Protein AF-0000000084682458 (afdb_homodimer)

Radius of gyration: 30.53 Å; Cα contacts (8 Å, |Δi|>4): 354; chains: 2; bounding box: 44×92×67 Å

Organism: Streptomyces collinus (strain DSM 40733 / Tue 365) (NCBI:txid1214242)

Nearest PDB structures (foldseek):
  6en1-assembly1_A  TM=6.428E-01  e=4.666E-04  Enterococcus faecalis
  6emy-assembly1_B  TM=6.415E-01  e=4.041E-03  Enterococcus faecalis
  3zqm-assembly1_H  TM=2.474E-01  e=5.853E+00  Bacillus phage SF6
  3zqn-assembly1_I  TM=2.444E-01  e=6.225E+00  Bacillus phage SF6
  6en1-assembly1_A  TM=6.429E-01  e=4.886E-04  Enterococcus faecalis

Secondary structure (DSSP, 8-state):
-BTTB--B-PSGGG--------HHHHHHHHHHHHHS--EEEEEEBSSTTSPEEEEEESSB-TTS--BPPHHHHIIIIIHHHHHHTTSSPPPPTTPPPPP-GGGSTHHHHHHHHHHHHHTT--HHHHHHHHT-S-HHHHHHHHGGG----HHHHHHHHHHHHHSS-S-STTTTTS---/-BTTB--B-PSGGG--------HHHHHHHHHHHHHS--EEEEEEBSSTTSPEEEEEESSB-TTS--BPPHHHHIIIIIHHHHHHTTSSPPPPTTPPPPP-GGGSTHHHHHHHHHHHHHTT--HHHHHHHHT-S-HHHHHHHHGGG----HHHHHHHHHHHHHSS---STTTSSS---

Structure (mmCIF, N/CA/C/O backbone):
data_AF-0000000084682458-model_v1
#
loop_
_entity.id
_entity.type
_entity.pdbx_description
1 polymer 'Phage integrase'
#
loop_
_atom_site.group_PDB
_atom_site.id
_atom_site.type_symbol
_atom_site.label_atom_id
_atom_site.label_alt_id
_atom_site.label_comp_id
_atom_site.label_asym_id
_atom_site.label_entity_id
_atom_site.label_seq_id
_atom_site.pdbx_PDB_ins_code
_atom_site.Cartn_x
_atom_site.Cartn_y
_atom_site.Cartn_z
_atom_site.occupancy
_atom_site.B_iso_or_equiv
_atom_site.auth_seq_id
_atom_site.auth_comp_id
_atom_site.auth_asym_id
_atom_site.auth_atom_id
_atom_site.pdbx_PDB_model_num
ATOM 1 N N . MET A 1 1 ? 8.32 -21.484 -24.922 1 42.38 1 MET A N 1
ATOM 2 C CA . MET A 1 1 ? 8.164 -22.578 -25.891 1 42.38 1 MET A CA 1
ATOM 3 C C . MET A 1 1 ? 8.383 -22.078 -27.312 1 42.38 1 MET A C 1
ATOM 5 O O . MET A 1 1 ? 7.773 -21.078 -27.719 1 42.38 1 MET A O 1
ATOM 9 N N . THR A 1 2 ? 9.539 -22.25 -27.828 1 51.75 2 THR A N 1
ATOM 10 C CA . THR A 1 2 ? 9.68 -21.828 -29.219 1 51.75 2 THR A CA 1
ATOM 11 C C . THR A 1 2 ? 9.07 -22.859 -30.156 1 51.75 2 THR A C 1
ATOM 13 O O . THR A 1 2 ? 8.844 -24 -29.766 1 51.75 2 THR A O 1
ATOM 16 N N . ARG A 1 3 ? 8.711 -22.391 -31.266 1 50.78 3 ARG A N 1
ATOM 17 C CA . ARG A 1 3 ? 8.242 -23.234 -32.344 1 50.78 3 ARG A CA 1
ATOM 18 C C . ARG A 1 3 ? 9.055 -24.531 -32.438 1 50.78 3 ARG A C 1
ATOM 20 O O . ARG A 1 3 ? 8.516 -25.578 -32.781 1 50.78 3 ARG A O 1
ATOM 27 N N . ASP A 1 4 ? 10.25 -24.469 -32.156 1 56.31 4 ASP A N 1
ATOM 28 C CA . ASP A 1 4 ? 11.18 -25.531 -32.531 1 56.31 4 ASP A CA 1
ATOM 29 C C . ASP A 1 4 ? 11.594 -26.359 -31.328 1 56.31 4 ASP A C 1
ATOM 31 O O . ASP A 1 4 ? 12.375 -27.312 -31.469 1 56.31 4 ASP A O 1
ATOM 35 N N . GLY A 1 5 ? 11.008 -26.234 -30.016 1 74.81 5 GLY A N 1
ATOM 36 C CA . GLY A 1 5 ? 11.328 -27.109 -28.906 1 74.81 5 GLY A CA 1
ATOM 37 C C . GLY A 1 5 ? 11.297 -26.422 -27.562 1 74.81 5 GLY A C 1
ATOM 38 O O . GLY A 1 5 ? 11.094 -25.203 -27.484 1 74.81 5 GLY A O 1
ATOM 39 N N . LEU A 1 6 ? 11.336 -27.234 -26.531 1 85.75 6 LEU A N 1
ATOM 40 C CA . LEU A 1 6 ? 11.344 -26.75 -25.156 1 85.75 6 LEU A CA 1
ATOM 41 C C . LEU A 1 6 ? 12.719 -26.219 -24.781 1 85.75 6 LEU A C 1
ATOM 43 O O . LEU A 1 6 ? 13.742 -26.797 -25.156 1 85.75 6 LEU A O 1
ATOM 47 N N . VAL A 1 7 ? 12.812 -25.047 -24.188 1 89.81 7 VAL A N 1
ATOM 48 C CA . VAL A 1 7 ? 14.055 -24.469 -23.688 1 89.81 7 VAL A CA 1
ATOM 49 C C . VAL A 1 7 ? 13.852 -24.016 -22.234 1 89.81 7 VAL A C 1
ATOM 51 O O . VAL A 1 7 ? 12.727 -23.766 -21.797 1 89.81 7 VAL A O 1
ATOM 54 N N . PHE A 1 8 ? 14.938 -24.016 -21.484 1 91.06 8 PHE A N 1
ATOM 55 C CA . PHE A 1 8 ? 14.906 -23.312 -20.219 1 91.06 8 PHE A CA 1
ATOM 56 C C . PHE A 1 8 ? 15.125 -21.812 -20.406 1 91.06 8 PHE A C 1
ATOM 58 O O . PHE A 1 8 ? 15.938 -21.406 -21.234 1 91.06 8 PHE A O 1
ATOM 65 N N . ALA A 1 9 ? 14.328 -21.078 -19.75 1 89.75 9 ALA A N 1
ATOM 66 C CA . ALA A 1 9 ? 14.5 -19.625 -19.797 1 89.75 9 ALA A CA 1
ATOM 67 C C . ALA A 1 9 ? 14.117 -19 -18.469 1 89.75 9 ALA A C 1
ATOM 69 O O . ALA A 1 9 ? 13.32 -19.547 -17.719 1 89.75 9 ALA A O 1
ATOM 70 N N . PRO A 1 10 ? 14.727 -17.844 -18.156 1 85.44 10 PRO A N 1
ATOM 71 C CA . PRO A 1 10 ? 14.25 -17.125 -16.969 1 85.44 10 PRO A CA 1
ATOM 72 C C . PRO A 1 10 ? 12.836 -16.562 -17.141 1 85.44 10 PRO A C 1
ATOM 74 O O . PRO A 1 10 ? 12.312 -16.547 -18.25 1 85.44 10 PRO A O 1
ATOM 77 N N . PRO A 1 11 ? 12.25 -16.172 -15.883 1 80.44 11 PRO A N 1
ATOM 78 C CA . PRO A 1 11 ? 10.953 -15.5 -16 1 80.44 11 PRO A CA 1
ATOM 79 C C . PRO A 1 11 ? 11.016 -14.25 -16.875 1 80.44 11 PRO A C 1
ATOM 81 O O . PRO A 1 11 ? 12.109 -13.773 -17.203 1 80.44 11 PRO A O 1
ATOM 84 N N . LYS A 1 12 ? 9.805 -13.898 -17.156 1 75.06 12 LYS A N 1
ATOM 85 C CA . LYS A 1 12 ? 9.688 -12.703 -18 1 75.06 12 LYS A CA 1
ATOM 86 C C . LYS A 1 12 ? 10.516 -11.555 -17.438 1 75.06 12 LYS A C 1
ATOM 88 O O . LYS A 1 12 ? 10.508 -11.312 -16.234 1 75.06 12 LYS A O 1
ATOM 93 N N . ARG A 1 13 ? 11.336 -10.977 -18.281 1 78.44 13 ARG A N 1
ATOM 94 C CA . ARG A 1 13 ? 12.195 -9.836 -17.984 1 78.44 13 ARG A CA 1
ATOM 95 C C . ARG A 1 13 ? 13.461 -10.266 -17.25 1 78.44 13 ARG A C 1
ATOM 97 O O . ARG A 1 13 ? 14.219 -9.43 -16.766 1 78.44 13 ARG A O 1
ATOM 104 N N . GLY A 1 14 ? 13.516 -11.531 -17 1 79.31 14 GLY A N 1
ATOM 105 C CA . GLY A 1 14 ? 14.758 -12.086 -16.484 1 79.31 14 GLY A CA 1
ATOM 106 C C . GLY A 1 14 ? 14.914 -11.922 -14.984 1 79.31 14 GLY A C 1
ATOM 107 O O . GLY A 1 14 ? 16 -12.094 -14.445 1 79.31 14 GLY A O 1
ATOM 108 N N . LYS A 1 15 ? 13.891 -11.516 -14.336 1 82.69 15 LYS A N 1
ATOM 109 C CA . LYS A 1 15 ? 14.016 -11.258 -12.906 1 82.69 15 LYS A CA 1
ATOM 110 C C . LYS A 1 15 ? 13.5 -12.43 -12.086 1 82.69 15 LYS A C 1
ATOM 112 O O . LYS A 1 15 ? 12.391 -12.922 -12.32 1 82.69 15 LYS A O 1
ATOM 117 N N . VAL A 1 16 ? 14.398 -12.945 -11.242 1 85.94 16 VAL A N 1
ATOM 118 C CA . VAL A 1 16 ? 14.016 -14 -10.305 1 85.94 16 VAL A CA 1
ATOM 119 C C . VAL A 1 16 ? 13.586 -13.367 -8.977 1 85.94 16 VAL A C 1
ATOM 121 O O . VAL A 1 16 ? 13.992 -12.25 -8.648 1 85.94 16 VAL A O 1
ATOM 124 N N . ARG A 1 17 ? 12.641 -14.039 -8.328 1 87.75 17 ARG A N 1
ATOM 125 C CA . ARG A 1 17 ? 12.188 -13.57 -7.023 1 87.75 17 ARG A CA 1
ATOM 126 C C . ARG A 1 17 ? 12.039 -14.727 -6.039 1 87.75 17 ARG A C 1
ATOM 128 O O . ARG A 1 17 ? 11.953 -15.883 -6.449 1 87.75 17 ARG A O 1
ATOM 135 N N . ASP A 1 18 ? 12.125 -14.359 -4.742 1 91.38 18 ASP A N 1
ATOM 136 C CA . ASP A 1 18 ? 11.844 -15.297 -3.66 1 91.38 18 ASP A CA 1
ATOM 137 C C . ASP A 1 18 ? 10.484 -15.016 -3.02 1 91.38 18 ASP A C 1
ATOM 139 O O . ASP A 1 18 ? 10.148 -13.867 -2.756 1 91.38 18 ASP A O 1
ATOM 143 N N . VAL A 1 19 ? 9.711 -16.078 -2.932 1 95.12 19 VAL A N 1
ATOM 144 C CA . VAL A 1 19 ? 8.414 -15.977 -2.268 1 95.12 19 VAL A CA 1
ATOM 145 C C . VAL A 1 19 ? 8.414 -16.844 -1.008 1 95.12 19 VAL A C 1
ATOM 147 O O . VAL A 1 19 ? 8.93 -17.969 -1.013 1 95.12 19 VAL A O 1
ATOM 150 N N . PRO A 1 20 ? 7.887 -16.219 0.102 1 95.94 20 PRO A N 1
ATOM 151 C CA . PRO A 1 20 ? 7.816 -17.062 1.305 1 95.94 20 PRO A CA 1
ATOM 152 C C . PRO A 1 20 ? 7.043 -18.359 1.08 1 95.94 20 PRO A C 1
ATOM 154 O O . PRO A 1 20 ? 5.965 -18.344 0.482 1 95.94 20 PRO A O 1
ATOM 157 N N . LEU A 1 21 ? 7.582 -19.453 1.587 1 96.75 21 LEU A N 1
ATOM 158 C CA . LEU A 1 21 ? 6.969 -20.766 1.441 1 96.75 21 LEU A CA 1
ATOM 159 C C . LEU A 1 21 ? 6.164 -21.125 2.684 1 96.75 21 LEU A C 1
ATOM 161 O O . LEU A 1 21 ? 6.734 -21.391 3.746 1 96.75 21 LEU A O 1
ATOM 165 N N . PRO A 1 22 ? 4.879 -21.141 2.463 1 96 22 PRO A N 1
ATOM 166 C CA . PRO A 1 22 ? 4.059 -21.531 3.607 1 96 22 PRO A CA 1
ATOM 167 C C . PRO A 1 22 ? 4.34 -22.969 4.059 1 96 22 PRO A C 1
ATOM 169 O O . PRO A 1 22 ? 4.656 -23.828 3.23 1 96 22 PRO A O 1
ATOM 172 N N . ASP A 1 23 ? 4.129 -23.219 5.289 1 95.06 23 ASP A N 1
ATOM 173 C CA . ASP A 1 23 ? 4.438 -24.516 5.863 1 95.06 23 ASP A CA 1
ATOM 174 C C . ASP A 1 23 ? 3.592 -25.609 5.215 1 95.06 23 ASP A C 1
ATOM 176 O O . ASP A 1 23 ? 4.094 -26.703 4.918 1 95.06 23 ASP A O 1
ATOM 180 N N . ARG A 1 24 ? 2.404 -25.344 5.027 1 93.69 24 ARG A N 1
ATOM 181 C CA . ARG A 1 24 ? 1.513 -26.344 4.449 1 93.69 24 ARG A CA 1
ATOM 182 C C . ARG A 1 24 ? 1.932 -26.688 3.025 1 93.69 24 ARG A C 1
ATOM 184 O O . ARG A 1 24 ? 1.869 -27.859 2.625 1 93.69 24 ARG A O 1
ATOM 191 N N . VAL A 1 25 ? 2.279 -25.734 2.32 1 94.62 25 VAL A N 1
ATOM 192 C CA . VAL A 1 25 ? 2.729 -25.969 0.951 1 94.62 25 VAL A CA 1
ATOM 193 C C . VAL A 1 25 ? 4.023 -26.766 0.961 1 94.62 25 VAL A C 1
ATOM 195 O O . VAL A 1 25 ? 4.188 -27.703 0.169 1 94.62 25 VAL A O 1
ATOM 198 N N . ALA A 1 26 ? 4.906 -26.422 1.804 1 96.19 26 ALA A N 1
ATOM 199 C CA . ALA A 1 26 ? 6.168 -27.156 1.938 1 96.19 26 ALA A CA 1
ATOM 200 C C . ALA A 1 26 ? 5.918 -28.625 2.221 1 96.19 26 ALA A C 1
ATOM 202 O O . ALA A 1 26 ? 6.582 -29.5 1.648 1 96.19 26 ALA A O 1
ATOM 203 N N . ARG A 1 27 ? 5.012 -28.875 3.033 1 94.94 27 ARG A N 1
ATOM 204 C CA . ARG A 1 27 ? 4.695 -30.25 3.396 1 94.94 27 ARG A CA 1
ATOM 205 C C . ARG A 1 27 ? 4.137 -31.016 2.201 1 94.94 27 ARG A C 1
ATOM 207 O O . ARG A 1 27 ? 4.512 -32.156 1.967 1 94.94 27 ARG A O 1
ATOM 214 N N . VAL A 1 28 ? 3.271 -30.375 1.498 1 93.88 28 VAL A N 1
ATOM 215 C CA . VAL A 1 28 ? 2.674 -31 0.327 1 93.88 28 VAL A CA 1
ATOM 216 C C . VAL A 1 28 ? 3.75 -31.266 -0.722 1 93.88 28 VAL A C 1
ATOM 218 O O . VAL A 1 28 ? 3.75 -32.312 -1.367 1 93.88 28 VAL A O 1
ATOM 221 N N . LEU A 1 29 ? 4.668 -30.344 -0.854 1 95.12 29 LEU A N 1
ATOM 222 C CA . LEU A 1 29 ? 5.746 -30.5 -1.82 1 95.12 29 LEU A CA 1
ATOM 223 C C . LEU A 1 29 ? 6.688 -31.625 -1.407 1 95.12 29 LEU A C 1
ATOM 225 O O . LEU A 1 29 ? 7.148 -32.406 -2.252 1 95.12 29 LEU A O 1
ATOM 229 N N . LYS A 1 30 ? 6.953 -31.688 -0.183 1 96.38 30 LYS A N 1
ATOM 230 C CA . LYS A 1 30 ? 7.812 -32.75 0.321 1 96.38 30 LYS A CA 1
ATOM 231 C C . LYS A 1 30 ? 7.199 -34.125 0.049 1 96.38 30 LYS A C 1
ATOM 233 O O . LYS A 1 30 ? 7.883 -35.031 -0.425 1 96.38 30 LYS A O 1
ATOM 238 N N . ARG A 1 31 ? 5.934 -34.25 0.339 1 95.94 31 ARG A N 1
ATOM 239 C CA . ARG A 1 31 ? 5.227 -35.5 0.074 1 95.94 31 ARG A CA 1
ATOM 240 C C . ARG A 1 31 ? 5.242 -35.844 -1.414 1 95.94 31 ARG A C 1
ATOM 242 O O . ARG A 1 31 ? 5.426 -37 -1.794 1 95.94 31 ARG A O 1
ATOM 249 N N . HIS A 1 32 ? 5.008 -34.844 -2.178 1 94.12 32 HIS A N 1
ATOM 250 C CA . HIS A 1 32 ? 5.035 -35.031 -3.623 1 94.12 32 HIS A CA 1
ATOM 251 C C . HIS A 1 32 ? 6.395 -35.562 -4.082 1 94.12 32 HIS A C 1
ATOM 253 O O . HIS A 1 32 ? 6.469 -36.5 -4.883 1 94.12 32 HIS A O 1
ATOM 259 N N . MET A 1 33 ? 7.426 -34.969 -3.57 1 94.88 33 MET A N 1
ATOM 260 C CA . MET A 1 33 ? 8.781 -35.312 -3.973 1 94.88 33 MET A CA 1
ATOM 261 C C . MET A 1 33 ? 9.109 -36.75 -3.553 1 94.88 33 MET A C 1
ATOM 263 O O . MET A 1 33 ? 9.891 -37.438 -4.219 1 94.88 33 MET A O 1
ATOM 267 N N . GLU A 1 34 ? 8.531 -37.219 -2.479 1 95.44 34 GLU A N 1
ATOM 268 C CA . GLU A 1 34 ? 8.703 -38.594 -2.033 1 95.44 34 GLU A CA 1
ATOM 269 C C . GLU A 1 34 ? 8 -39.562 -2.975 1 95.44 34 GLU A C 1
ATOM 271 O O . GLU A 1 34 ? 8.555 -40.625 -3.316 1 95.44 34 GLU A O 1
ATOM 276 N N . ALA A 1 35 ? 6.836 -39.219 -3.365 1 93 35 ALA A N 1
ATOM 277 C CA . ALA A 1 35 ? 6.047 -40.062 -4.254 1 93 35 ALA A CA 1
ATOM 278 C C . ALA A 1 35 ? 6.559 -39.969 -5.691 1 93 35 ALA A C 1
ATOM 280 O O . ALA A 1 35 ? 6.523 -40.969 -6.43 1 93 35 ALA A O 1
ATOM 281 N N . PHE A 1 36 ? 6.934 -38.781 -6.027 1 91 36 PHE A N 1
ATOM 282 C CA . PHE A 1 36 ? 7.438 -38.5 -7.363 1 91 36 PHE A CA 1
ATOM 283 C C . PHE A 1 36 ? 8.766 -37.75 -7.297 1 91 36 PHE A C 1
ATOM 285 O O . PHE A 1 36 ? 8.805 -36.531 -7.426 1 91 36 PHE A O 1
ATOM 292 N N . PRO A 1 37 ? 9.867 -38.5 -7.203 1 92.69 37 PRO A N 1
ATOM 293 C CA . PRO A 1 37 ? 11.164 -37.844 -7.074 1 92.69 37 PRO A CA 1
ATOM 294 C C . PRO A 1 37 ? 11.477 -36.906 -8.25 1 92.69 37 PRO A C 1
ATOM 296 O O . PRO A 1 37 ? 11.148 -37.219 -9.391 1 92.69 37 PRO A O 1
ATOM 299 N N . PRO A 1 38 ? 12.055 -35.75 -7.918 1 92.75 38 PRO A N 1
ATOM 300 C CA . PRO A 1 38 ? 12.43 -34.812 -8.992 1 92.75 38 PRO A CA 1
ATOM 301 C C . PRO A 1 38 ? 13.281 -35.5 -10.07 1 92.75 38 PRO A C 1
ATOM 303 O O . PRO A 1 38 ? 14.07 -36.406 -9.766 1 92.75 38 PRO A O 1
ATOM 306 N N . VAL A 1 39 ? 13.172 -35.031 -11.312 1 91.38 39 VAL A N 1
ATOM 307 C CA . VAL A 1 39 ? 13.836 -35.656 -12.453 1 91.38 39 VAL A CA 1
ATOM 308 C C . VAL A 1 39 ? 14.789 -34.656 -13.109 1 91.38 39 VAL A C 1
ATOM 310 O O . VAL A 1 39 ? 14.445 -33.469 -13.266 1 91.38 39 VAL A O 1
ATOM 313 N N . GLU A 1 40 ? 15.961 -35.094 -13.461 1 92.06 40 GLU A N 1
ATOM 314 C CA . GLU A 1 40 ? 16.906 -34.281 -14.195 1 92.06 40 GLU A CA 1
ATOM 315 C C . GLU A 1 40 ? 16.5 -34.156 -15.656 1 92.06 40 GLU A C 1
ATOM 317 O O . GLU A 1 40 ? 16.297 -35.156 -16.344 1 92.06 40 GLU A O 1
ATOM 322 N N . ILE A 1 41 ? 16.328 -32.969 -16.062 1 90.81 41 ILE A N 1
ATOM 323 C CA . ILE A 1 41 ? 15.984 -32.719 -17.453 1 90.81 41 ILE A CA 1
ATOM 324 C C . ILE A 1 41 ? 17.031 -31.781 -18.078 1 90.81 41 ILE A C 1
ATOM 326 O O . ILE A 1 41 ? 17.438 -30.797 -17.453 1 90.81 41 ILE A O 1
ATOM 330 N N . THR A 1 42 ? 17.469 -32.125 -19.25 1 92.81 42 THR A N 1
ATOM 331 C CA . THR A 1 42 ? 18.438 -31.312 -19.969 1 92.81 42 THR A CA 1
ATOM 332 C C . THR A 1 42 ? 17.797 -30.656 -21.188 1 92.81 42 THR A C 1
ATOM 334 O O . THR A 1 42 ? 17.203 -31.328 -22.031 1 92.81 42 THR A O 1
ATOM 337 N N . LEU A 1 43 ? 17.844 -29.359 -21.219 1 91.5 43 LEU A N 1
ATOM 338 C CA . LEU A 1 43 ? 17.297 -28.562 -22.312 1 91.5 43 LEU A CA 1
ATOM 339 C C . LEU A 1 43 ? 18.25 -27.422 -22.672 1 91.5 43 LEU A C 1
ATOM 341 O O . LEU A 1 43 ? 19.062 -27 -21.859 1 91.5 43 LEU A O 1
ATOM 345 N N . PRO A 1 44 ? 18.109 -26.984 -23.953 1 94.06 44 PRO A N 1
ATOM 346 C CA . PRO A 1 44 ? 18.906 -25.797 -24.281 1 94.06 44 PRO A CA 1
ATOM 347 C C . PRO A 1 44 ? 18.484 -24.562 -23.484 1 94.06 44 PRO A C 1
ATOM 349 O O . PRO A 1 44 ? 17.312 -24.438 -23.109 1 94.06 44 PRO A O 1
ATOM 352 N N . TRP A 1 45 ? 19.438 -23.703 -23.359 1 93.5 45 TRP A N 1
ATOM 353 C CA . TRP A 1 45 ? 19.188 -22.453 -22.641 1 93.5 45 TRP A CA 1
ATOM 354 C C . TRP A 1 45 ? 18.734 -21.359 -23.609 1 93.5 45 TRP A C 1
ATOM 356 O O . TRP A 1 45 ? 19.422 -21.062 -24.594 1 93.5 45 TRP A O 1
ATOM 366 N N . LEU A 1 46 ? 17.609 -20.703 -23.297 1 90.94 46 LEU A N 1
ATOM 367 C CA . LEU A 1 46 ? 17.078 -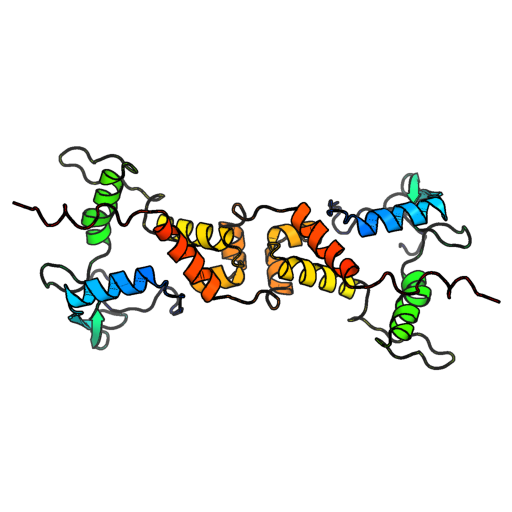19.5 -23.922 1 90.94 46 LEU A CA 1
ATOM 368 C C . LEU A 1 46 ? 16.625 -19.781 -25.359 1 90.94 46 LEU A C 1
ATOM 370 O O . LEU A 1 46 ? 15.523 -19.391 -25.75 1 90.94 46 LEU A O 1
ATOM 374 N N . ARG A 1 47 ? 17.531 -20.406 -26.109 1 91.69 47 ARG A N 1
ATOM 375 C CA . ARG A 1 47 ? 17.234 -20.719 -27.5 1 91.69 47 ARG A CA 1
ATOM 376 C C . ARG A 1 47 ? 17.516 -22.188 -27.797 1 91.69 47 ARG A C 1
ATOM 378 O O . ARG A 1 47 ? 18.312 -22.828 -27.109 1 91.69 47 ARG A O 1
ATOM 385 N N . PRO A 1 48 ? 16.766 -22.688 -28.797 1 91.31 48 PRO A N 1
ATOM 386 C CA . PRO A 1 48 ? 16.938 -24.109 -29.141 1 91.31 48 PRO A CA 1
ATOM 387 C C . PRO A 1 48 ? 18.391 -24.469 -29.438 1 91.31 48 PRO A C 1
ATOM 389 O O . PRO A 1 48 ? 18.797 -25.625 -29.234 1 91.31 48 PRO A O 1
ATOM 392 N N . ASP A 1 49 ? 19.141 -23.547 -29.875 1 91.81 49 ASP A N 1
ATOM 393 C CA . ASP A 1 49 ? 20.531 -23.828 -30.203 1 91.81 49 ASP A CA 1
ATOM 394 C C . ASP A 1 49 ? 21.469 -23.328 -29.109 1 91.81 49 ASP A C 1
ATOM 396 O O . ASP A 1 49 ? 22.672 -23.172 -29.328 1 91.81 49 ASP A O 1
ATOM 400 N N . GLY A 1 50 ? 20.953 -23.031 -28.016 1 93.56 50 GLY A N 1
ATOM 401 C CA . GLY A 1 50 ? 21.75 -22.562 -26.891 1 93.56 50 GLY A CA 1
ATOM 402 C C . GLY A 1 50 ? 22.453 -23.688 -26.156 1 93.56 50 GLY A C 1
ATOM 403 O O . GLY A 1 50 ? 22.281 -24.859 -26.484 1 93.56 50 GLY A O 1
ATOM 404 N N . PRO A 1 51 ? 23.3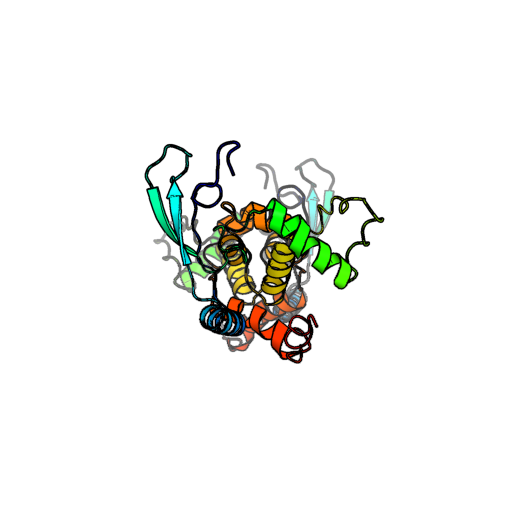59 -23.359 -25.266 1 95.81 51 PRO A N 1
ATOM 405 C CA . PRO A 1 51 ? 24.031 -24.375 -24.469 1 95.81 51 PRO A CA 1
ATOM 406 C C . PRO A 1 51 ? 23.062 -25.219 -23.656 1 95.81 51 PRO A C 1
ATOM 408 O O . PRO A 1 51 ? 22.062 -24.703 -23.156 1 95.81 51 PRO A O 1
ATOM 411 N N . LEU A 1 52 ? 23.391 -26.516 -23.484 1 95.31 52 LEU A N 1
ATOM 412 C CA . LEU A 1 52 ? 22.547 -27.422 -22.719 1 95.31 52 LEU A CA 1
ATOM 413 C C . LEU A 1 52 ? 22.734 -27.203 -21.219 1 95.31 52 LEU A C 1
ATOM 415 O O . LEU A 1 52 ? 23.859 -27.031 -20.75 1 95.31 52 LEU A O 1
ATOM 419 N N . ILE A 1 53 ? 21.672 -27.109 -20.578 1 95.5 53 ILE A N 1
ATOM 420 C CA . ILE A 1 53 ? 21.703 -27.016 -19.125 1 95.5 53 ILE A CA 1
ATOM 421 C C . ILE A 1 53 ? 20.797 -28.094 -18.516 1 95.5 53 ILE A C 1
ATOM 423 O O . ILE A 1 53 ? 19.766 -28.453 -19.094 1 95.5 53 ILE A O 1
ATOM 427 N N . THR A 1 54 ? 21.203 -28.609 -17.328 1 95.06 54 THR A N 1
ATOM 428 C CA . THR A 1 54 ? 20.438 -29.641 -16.641 1 95.06 54 THR A CA 1
ATOM 429 C C . THR A 1 54 ? 19.844 -29.094 -15.344 1 95.06 54 THR A C 1
ATOM 431 O O . THR A 1 54 ? 20.531 -28.438 -14.57 1 95.06 54 THR A O 1
ATOM 434 N N . LYS A 1 55 ? 18.578 -29.297 -15.219 1 93.81 55 LYS A N 1
ATOM 435 C CA . LYS A 1 55 ? 17.875 -28.922 -13.992 1 93.81 55 LYS A CA 1
ATOM 436 C C . LYS A 1 55 ? 17.078 -30.109 -13.445 1 93.81 55 LYS A C 1
ATOM 438 O O . LYS A 1 55 ? 16.672 -30.984 -14.195 1 93.81 55 LYS A O 1
ATOM 443 N N . ARG A 1 56 ? 16.891 -30.094 -12.141 1 93.06 56 ARG A N 1
ATOM 444 C CA . ARG A 1 56 ? 16 -31.047 -11.5 1 93.06 56 ARG A CA 1
ATOM 445 C C . ARG A 1 56 ? 14.602 -30.469 -11.344 1 93.06 56 ARG A C 1
ATOM 447 O O . ARG A 1 56 ? 14.398 -29.516 -10.594 1 93.06 56 ARG A O 1
ATOM 454 N N . LEU A 1 57 ? 13.688 -31.094 -12.047 1 92.94 57 LEU A N 1
ATOM 455 C CA . LEU A 1 57 ? 12.336 -30.562 -12.062 1 92.94 57 LEU A CA 1
ATOM 456 C C . LEU A 1 57 ? 11.445 -31.312 -11.078 1 92.94 57 LEU A C 1
ATOM 458 O O . LEU A 1 57 ? 11.539 -32.531 -10.961 1 92.94 57 LEU A O 1
ATOM 462 N N . LEU A 1 58 ? 10.586 -30.516 -10.383 1 91.5 58 LEU A N 1
ATOM 463 C CA . LEU A 1 58 ? 9.641 -31.078 -9.422 1 91.5 58 LEU A CA 1
ATOM 464 C C . LEU A 1 58 ? 8.414 -31.641 -10.141 1 91.5 58 LEU A C 1
ATOM 466 O O . LEU A 1 58 ? 7.828 -32.625 -9.688 1 91.5 58 LEU A O 1
ATOM 470 N N . PHE A 1 59 ? 7.996 -30.969 -11.25 1 90 59 PHE A N 1
ATOM 471 C CA . PHE A 1 59 ? 6.809 -31.359 -12 1 90 59 PHE A CA 1
ATOM 472 C C . PHE A 1 59 ? 7.176 -31.797 -13.414 1 90 59 PHE A C 1
ATOM 474 O O . PHE A 1 59 ? 7.684 -31 -14.203 1 90 59 PHE A O 1
ATOM 481 N N . THR A 1 60 ? 6.965 -33 -13.719 1 88.12 60 THR A N 1
ATOM 482 C CA . THR A 1 60 ? 7.27 -33.531 -15.039 1 88.12 60 THR A CA 1
ATOM 483 C C . THR A 1 60 ? 6.074 -34.312 -15.586 1 88.12 60 THR A C 1
ATOM 485 O O . THR A 1 60 ? 5.129 -34.625 -14.852 1 88.12 60 THR A O 1
ATOM 488 N N . ARG A 1 61 ? 6.156 -34.5 -16.844 1 84.5 61 ARG A N 1
ATOM 489 C CA . ARG A 1 61 ? 5.113 -35.312 -17.453 1 84.5 61 ARG A CA 1
ATOM 490 C C . ARG A 1 61 ? 5.137 -36.75 -16.891 1 84.5 61 ARG A C 1
ATOM 492 O O . ARG A 1 61 ? 6.203 -37.281 -16.578 1 84.5 61 ARG A O 1
ATOM 499 N N . LEU A 1 62 ? 3.916 -37.281 -16.781 1 74.12 62 LEU A N 1
ATOM 500 C CA . LEU A 1 62 ? 3.797 -38.625 -16.203 1 74.12 62 LEU A CA 1
ATOM 501 C C . LEU A 1 62 ? 4.344 -39.656 -17.156 1 74.12 62 LEU A C 1
ATOM 503 O O . LEU A 1 62 ? 4.734 -40.75 -16.734 1 74.12 62 LEU A O 1
ATOM 507 N N . ASP A 1 63 ? 4.336 -39.312 -18.406 1 71.69 63 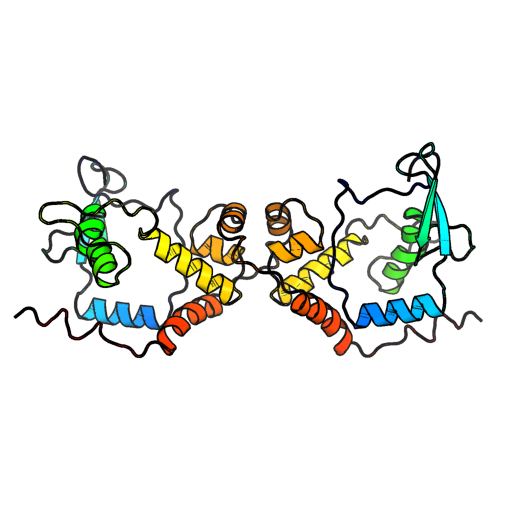ASP A N 1
ATOM 508 C CA . ASP A 1 63 ? 4.766 -40.312 -19.391 1 71.69 63 ASP A CA 1
ATOM 509 C C . ASP A 1 63 ? 6.289 -40.344 -19.516 1 71.69 63 ASP A C 1
ATOM 511 O O . ASP A 1 63 ? 6.836 -41.031 -20.359 1 71.69 63 ASP A O 1
ATOM 515 N N . GLY A 1 64 ? 7 -39.562 -18.688 1 67.56 64 GLY A N 1
ATOM 516 C CA . GLY A 1 64 ? 8.453 -39.562 -18.719 1 67.56 64 GLY A CA 1
ATOM 517 C C . GLY A 1 64 ? 9.031 -38.656 -19.781 1 67.56 64 GLY A C 1
ATOM 518 O O . GLY A 1 64 ? 10.25 -38.562 -19.938 1 67.56 64 GLY A O 1
ATOM 519 N N . ALA A 1 65 ? 8.117 -38.062 -20.484 1 65.69 65 ALA A N 1
ATOM 520 C CA . ALA A 1 65 ? 8.555 -37.344 -21.672 1 65.69 65 ALA A CA 1
ATOM 521 C C . ALA A 1 65 ? 9.148 -35.969 -21.297 1 65.69 65 ALA A C 1
ATOM 523 O O . ALA A 1 65 ? 9.453 -35.156 -22.172 1 65.69 65 ALA A O 1
ATOM 524 N N . GLY A 1 66 ? 9.273 -35.844 -20.016 1 78.56 66 GLY A N 1
ATOM 525 C CA . GLY A 1 66 ? 10.023 -34.625 -19.734 1 78.56 66 GLY A CA 1
ATOM 526 C C . GLY A 1 66 ? 9.188 -33.562 -19.078 1 78.56 66 GLY A C 1
ATOM 527 O O . GLY A 1 66 ? 8.352 -33.844 -18.219 1 78.56 66 GLY A O 1
ATOM 528 N N . ALA A 1 67 ? 9.43 -32.281 -19.562 1 82.94 67 ALA A N 1
ATOM 529 C CA . ALA A 1 67 ? 8.828 -31.078 -18.969 1 82.94 67 ALA A CA 1
ATOM 530 C C . ALA A 1 67 ? 7.355 -30.953 -19.375 1 82.94 67 ALA A C 1
ATOM 532 O O . ALA A 1 67 ? 6.977 -31.312 -20.484 1 82.94 67 ALA A O 1
ATOM 533 N N . VAL A 1 68 ? 6.547 -30.516 -18.391 1 85.31 68 VAL A N 1
ATOM 534 C CA . VAL A 1 68 ? 5.129 -30.281 -18.641 1 85.31 68 VAL A CA 1
ATOM 535 C C . VAL A 1 68 ? 4.957 -29.109 -19.594 1 85.31 68 VAL A C 1
ATOM 537 O O . VAL A 1 68 ? 5.52 -28.031 -19.359 1 85.31 68 VAL A O 1
ATOM 540 N N . ARG A 1 69 ? 4.219 -29.312 -20.641 1 84.44 69 ARG A N 1
ATOM 541 C CA . ARG A 1 69 ? 3.904 -28.219 -21.547 1 84.44 69 ARG A CA 1
ATOM 542 C C . ARG A 1 69 ? 2.715 -27.406 -21.047 1 84.44 69 ARG A C 1
ATOM 544 O O . ARG A 1 69 ? 1.741 -27.969 -20.547 1 84.44 69 ARG A O 1
ATOM 551 N N . ARG A 1 70 ? 2.766 -26.109 -21.234 1 84.25 70 ARG A N 1
ATOM 552 C CA . ARG A 1 70 ? 1.733 -25.203 -20.734 1 84.25 70 ARG A CA 1
ATOM 553 C C . ARG A 1 70 ? 0.369 -25.547 -21.328 1 84.25 70 ARG A C 1
ATOM 555 O O . ARG A 1 70 ? -0.627 -25.609 -20.594 1 84.25 70 ARG A O 1
ATOM 562 N N . SER A 1 71 ? 0.338 -25.734 -22.641 1 84.5 71 SER A N 1
ATOM 563 C CA . SER A 1 71 ? -0.923 -26 -23.312 1 84.5 71 SER A CA 1
ATOM 564 C C . SER A 1 71 ? -1.526 -27.328 -22.844 1 84.5 71 SER A C 1
ATOM 566 O O . SER A 1 71 ? -2.742 -27.438 -22.672 1 84.5 71 SER A O 1
ATOM 568 N N . ASP A 1 72 ? -0.619 -28.281 -22.625 1 84.06 72 ASP A N 1
ATOM 569 C CA . ASP A 1 72 ? -1.09 -29.578 -22.156 1 84.06 72 ASP A CA 1
ATOM 570 C C . ASP A 1 72 ? -1.661 -29.453 -20.734 1 84.06 72 ASP A C 1
ATOM 572 O O . ASP A 1 72 ? -2.725 -30.016 -20.453 1 84.06 72 ASP A O 1
ATOM 576 N N . PHE A 1 73 ? -0.971 -28.75 -19.922 1 88.69 73 PHE A N 1
ATOM 577 C CA . PHE A 1 73 ? -1.445 -28.562 -18.562 1 88.69 73 PHE A CA 1
ATOM 578 C C . PHE A 1 73 ? -2.797 -27.859 -18.562 1 88.69 73 PHE A C 1
ATOM 580 O O . PHE A 1 73 ? -3.707 -28.25 -17.828 1 88.69 73 PHE A O 1
ATOM 587 N N . ASN A 1 74 ? -2.895 -26.766 -19.312 1 89.81 74 ASN A N 1
ATOM 588 C CA . ASN A 1 74 ? -4.133 -25.984 -19.359 1 89.81 74 ASN A CA 1
ATOM 589 C C . ASN A 1 74 ? -5.312 -26.859 -19.812 1 89.81 74 ASN A C 1
ATOM 591 O O . ASN A 1 74 ? -6.348 -26.891 -19.141 1 89.81 74 ASN A O 1
ATOM 595 N N . ASP A 1 75 ? -5.082 -27.594 -20.812 1 87.5 75 ASP A N 1
ATOM 596 C CA . ASP A 1 75 ? -6.176 -28.312 -21.469 1 87.5 75 ASP A CA 1
ATOM 597 C C . ASP A 1 75 ? -6.5 -29.609 -20.719 1 87.5 75 ASP A C 1
ATOM 599 O O . ASP A 1 75 ? -7.656 -30.031 -20.672 1 87.5 75 ASP A O 1
ATOM 603 N N . ARG A 1 76 ? -5.453 -30.234 -20.125 1 87.88 76 ARG A N 1
ATOM 604 C CA . ARG A 1 76 ? -5.664 -31.578 -19.609 1 87.88 76 ARG A CA 1
ATOM 605 C C . ARG A 1 76 ? -5.77 -31.594 -18.094 1 87.88 76 ARG A C 1
ATOM 607 O O . ARG A 1 76 ? -6.215 -32.594 -17.5 1 87.88 76 ARG A O 1
ATOM 614 N N . THR A 1 77 ? -5.332 -30.531 -17.516 1 89.81 77 THR A N 1
ATOM 615 C CA . THR A 1 77 ? -5.34 -30.516 -16.047 1 89.81 77 THR A CA 1
ATOM 616 C C . THR A 1 77 ? -6.164 -29.344 -15.531 1 89.81 77 THR A C 1
ATOM 618 O O . THR A 1 77 ? -7.16 -29.531 -14.828 1 89.81 77 THR A O 1
ATOM 621 N N . TRP A 1 78 ? -5.848 -28.156 -15.977 1 92.5 78 TRP A N 1
ATOM 622 C CA . TRP A 1 78 ? -6.426 -26.953 -15.391 1 92.5 78 TRP A CA 1
ATOM 623 C C . TRP A 1 78 ? -7.906 -26.828 -15.734 1 92.5 78 TRP A C 1
ATOM 625 O O . TRP A 1 78 ? -8.75 -26.75 -14.844 1 92.5 78 TRP A O 1
ATOM 635 N N . LYS A 1 79 ? -8.203 -26.859 -16.953 1 92.31 79 LYS A N 1
ATOM 636 C CA . LYS A 1 79 ? -9.586 -26.656 -17.375 1 92.31 79 LYS A CA 1
ATOM 637 C C . LYS A 1 79 ? -10.492 -27.766 -16.859 1 92.31 79 LYS A C 1
ATOM 639 O O . LYS A 1 79 ? -11.578 -27.5 -16.344 1 92.31 79 LYS A O 1
ATOM 644 N N . PRO A 1 80 ? -10.055 -29.016 -16.953 1 91.25 80 PRO A N 1
ATOM 645 C CA . PRO A 1 80 ? -10.875 -30.062 -16.328 1 91.25 80 PRO A CA 1
ATOM 646 C C . PRO A 1 80 ? -11.102 -29.828 -14.836 1 91.25 80 PRO A C 1
ATOM 648 O O . PRO A 1 80 ? -12.188 -30.109 -14.32 1 91.25 80 PRO A O 1
ATOM 651 N N . ALA A 1 81 ? -10.094 -29.375 -14.18 1 91.31 81 ALA A N 1
ATOM 652 C CA . ALA A 1 81 ? -10.234 -29.078 -12.758 1 91.31 81 ALA A CA 1
ATOM 653 C C . ALA A 1 81 ? -11.266 -27.984 -12.531 1 91.31 81 ALA A C 1
ATOM 655 O O . ALA A 1 81 ? -12.055 -28.047 -11.586 1 91.31 81 ALA A O 1
ATOM 656 N N . LEU A 1 82 ? -11.25 -26.938 -13.391 1 92.69 82 LEU A N 1
ATOM 657 C CA . LEU A 1 82 ? -12.211 -25.844 -13.289 1 92.69 82 LEU A CA 1
ATOM 658 C C . LEU A 1 82 ? -13.633 -26.344 -13.516 1 92.69 82 LEU A C 1
ATOM 660 O O . LEU A 1 82 ? -14.562 -25.906 -12.844 1 92.69 82 LEU A O 1
ATOM 664 N N . VAL A 1 83 ? -13.742 -27.25 -14.406 1 92.5 83 VAL A N 1
ATOM 665 C CA . VAL A 1 83 ? -15.047 -27.844 -14.672 1 92.5 83 VAL A CA 1
ATOM 666 C C . VAL A 1 83 ? -15.516 -28.641 -13.453 1 92.5 83 VAL A C 1
ATOM 668 O O . VAL A 1 83 ? -16.656 -28.484 -13 1 92.5 83 VAL A O 1
ATOM 671 N N . ALA A 1 84 ? -14.648 -29.422 -12.922 1 93.19 84 ALA A N 1
ATOM 672 C CA . ALA A 1 84 ? -14.969 -30.25 -11.758 1 93.19 84 ALA A CA 1
ATOM 673 C C . ALA A 1 84 ? -15.383 -29.359 -10.578 1 93.19 84 ALA A C 1
ATOM 675 O O . ALA A 1 84 ? -16.234 -29.75 -9.773 1 93.19 84 ALA A O 1
ATOM 676 N N . ALA A 1 85 ? -14.852 -28.203 -10.516 1 91.81 85 ALA A N 1
ATOM 677 C CA . ALA A 1 85 ? -15.133 -27.281 -9.422 1 91.81 85 ALA A CA 1
ATOM 678 C C . ALA A 1 85 ? -16.375 -26.438 -9.719 1 91.81 85 ALA A C 1
ATOM 680 O O . ALA A 1 85 ? -16.812 -25.656 -8.875 1 91.81 85 ALA A O 1
ATOM 681 N N . GLY A 1 86 ? -16.859 -26.516 -10.898 1 91.94 86 GLY A N 1
ATOM 682 C CA . GLY A 1 86 ? -18.062 -25.797 -11.281 1 91.94 86 GLY A CA 1
ATOM 683 C C . GLY A 1 86 ? -17.781 -24.344 -11.672 1 91.94 86 GLY A C 1
ATOM 684 O O . GLY A 1 86 ? -18.672 -23.5 -11.594 1 91.94 86 GLY A O 1
ATOM 685 N N . VAL A 1 87 ? -16.594 -24.078 -12.086 1 91.25 87 VAL A N 1
ATOM 686 C CA . VAL A 1 87 ? -16.203 -22.703 -12.383 1 91.25 87 VAL A CA 1
ATOM 687 C C . VAL A 1 87 ? -16.484 -22.391 -13.844 1 91.25 87 VAL A C 1
ATOM 689 O O . VAL A 1 87 ? -16.875 -21.266 -14.18 1 91.25 87 VAL A O 1
ATOM 692 N N . ILE A 1 88 ? -16.203 -23.375 -14.703 1 90.81 88 ILE A N 1
ATOM 693 C CA . ILE A 1 88 ? -16.531 -23.219 -16.109 1 90.81 88 ILE A CA 1
ATOM 694 C C . ILE A 1 88 ? -17.359 -24.406 -16.578 1 90.81 88 ILE A C 1
ATOM 696 O O . ILE A 1 88 ? -17.359 -25.469 -15.953 1 90.81 88 ILE A O 1
ATOM 700 N N . PRO A 1 89 ? -18.047 -24.219 -17.578 1 90.81 89 PRO A N 1
ATOM 701 C CA . PRO A 1 89 ? -18.859 -25.328 -18.078 1 90.81 89 PRO A CA 1
ATOM 702 C C . PRO A 1 89 ? -18.016 -26.406 -18.766 1 90.81 89 PRO A C 1
ATOM 704 O O . PRO A 1 89 ? -16.953 -26.109 -19.328 1 90.81 89 PRO A O 1
ATOM 707 N N . ALA A 1 90 ? -18.484 -27.594 -18.688 1 91.75 90 ALA A N 1
ATOM 708 C CA . ALA A 1 90 ? -17.859 -28.672 -19.438 1 91.75 90 ALA A CA 1
ATOM 709 C C . ALA A 1 90 ? -18 -28.469 -20.938 1 91.75 90 ALA A C 1
ATOM 711 O O . ALA A 1 90 ? -19.047 -28.016 -21.406 1 91.75 90 ALA A O 1
ATOM 712 N N . PRO A 1 91 ? -16.969 -28.797 -21.641 1 90 91 PRO A N 1
ATOM 713 C CA . PRO A 1 91 ? -17.109 -28.688 -23.109 1 90 91 PRO A CA 1
ATOM 714 C C . PRO A 1 91 ? -18.094 -29.719 -23.672 1 90 91 PRO A C 1
ATOM 716 O O . PRO A 1 91 ? -18.297 -30.781 -23.062 1 90 91 PRO A O 1
ATOM 719 N N . LYS A 1 92 ? -18.734 -29.297 -24.75 1 84.06 92 LYS A N 1
ATOM 720 C CA . LYS A 1 92 ? -19.594 -30.25 -25.453 1 84.06 92 LYS A CA 1
ATOM 721 C C . LYS A 1 92 ? -18.766 -31.406 -26.016 1 84.06 92 LYS A C 1
ATOM 723 O O . LYS A 1 92 ? -17.578 -31.25 -26.281 1 84.06 92 LYS A O 1
ATOM 728 N N . PRO A 1 93 ? -19.391 -32.594 -26.141 1 84.56 93 PRO A N 1
ATOM 729 C CA . PRO A 1 93 ? -18.656 -33.75 -26.688 1 84.56 93 PRO A CA 1
ATOM 730 C C . PRO A 1 93 ? -17.953 -33.406 -28 1 84.56 93 PRO A C 1
ATOM 732 O O . PRO A 1 93 ? -18.562 -32.812 -28.906 1 84.56 93 PRO A O 1
ATOM 735 N N . GLY A 1 94 ? -16.703 -33.656 -28.016 1 84.69 94 GLY A N 1
ATOM 736 C CA . GLY A 1 94 ? -15.938 -33.406 -29.234 1 84.69 94 GLY A CA 1
ATOM 737 C C . GLY A 1 94 ? -15.398 -32 -29.328 1 84.69 94 GLY A C 1
ATOM 738 O O . GLY A 1 94 ? -14.719 -31.641 -30.297 1 84.69 94 GLY A O 1
ATOM 739 N N . GLU A 1 95 ? -15.859 -31.203 -28.453 1 83.5 95 GLU A N 1
ATOM 740 C CA . GLU A 1 95 ? -15.414 -29.812 -28.484 1 83.5 95 GLU A CA 1
ATOM 741 C C . GLU A 1 95 ? -14.312 -29.562 -27.453 1 83.5 95 GLU A C 1
ATOM 743 O O . GLU A 1 95 ? -14.195 -30.312 -26.469 1 83.5 95 GLU A O 1
ATOM 748 N N . ARG A 1 96 ? -13.508 -28.641 -27.781 1 83.06 96 ARG A N 1
ATOM 749 C CA . ARG A 1 96 ? -12.469 -28.219 -26.844 1 83.06 96 ARG A CA 1
ATOM 750 C C . ARG A 1 96 ? -13.023 -27.266 -25.797 1 83.06 96 ARG A C 1
ATOM 752 O O . ARG A 1 96 ? -14.125 -26.719 -25.953 1 83.06 96 ARG A O 1
ATOM 759 N N . HIS A 1 97 ? -12.336 -27.156 -24.719 1 82.88 97 HIS A N 1
ATOM 760 C CA . HIS A 1 97 ? -12.734 -26.188 -23.688 1 82.88 97 HIS A CA 1
ATOM 761 C C . HIS A 1 97 ? -12.773 -24.766 -24.25 1 82.88 97 HIS A C 1
ATOM 763 O O . HIS A 1 97 ? -11.938 -24.406 -25.078 1 82.88 97 HIS A O 1
ATOM 769 N N . HIS A 1 98 ? -13.75 -24.109 -23.812 1 77.38 98 HIS A N 1
ATOM 770 C CA . HIS A 1 98 ? -13.805 -22.688 -24.188 1 77.38 98 HIS A CA 1
ATOM 771 C C . HIS A 1 98 ? -12.688 -21.906 -23.5 1 77.38 98 HIS A C 1
ATOM 773 O O . HIS A 1 98 ? -12.18 -22.312 -22.453 1 77.38 98 HIS A O 1
ATOM 779 N N . ALA A 1 99 ? -12.312 -20.891 -24.312 1 78.5 99 ALA A N 1
ATOM 780 C CA . ALA A 1 99 ? -11.328 -19.984 -23.719 1 78.5 99 ALA A CA 1
ATOM 781 C C . ALA A 1 99 ? -11.852 -19.406 -22.406 1 78.5 99 ALA A C 1
ATOM 783 O O . ALA A 1 99 ? -13.023 -19.031 -22.297 1 78.5 99 ALA A O 1
ATOM 784 N N . ALA A 1 100 ? -11.188 -19.531 -21.328 1 78.5 100 ALA A N 1
ATOM 785 C CA . ALA A 1 100 ? -11.523 -18.953 -20.031 1 78.5 100 ALA A CA 1
ATOM 786 C C . ALA A 1 100 ? -10.43 -18.016 -19.531 1 78.5 100 ALA A C 1
ATOM 788 O O . ALA A 1 100 ? -9.766 -18.281 -18.531 1 78.5 100 ALA A O 1
ATOM 789 N N . ARG A 1 101 ? -10.344 -16.953 -20.141 1 77.31 101 ARG A N 1
ATOM 790 C CA . ARG A 1 101 ? -9.234 -16.016 -19.922 1 77.31 101 ARG A CA 1
ATOM 791 C C . ARG A 1 101 ? -9.211 -15.508 -18.484 1 77.31 101 ARG A C 1
ATOM 793 O O . ARG A 1 101 ? -8.141 -15.352 -17.891 1 77.31 101 ARG A O 1
ATOM 800 N N . ASP A 1 102 ? -10.383 -15.32 -17.953 1 81.19 102 ASP A N 1
ATOM 801 C CA . ASP A 1 102 ? -10.461 -14.75 -16.609 1 81.19 102 ASP A CA 1
ATOM 802 C C . ASP A 1 102 ? -10.266 -15.82 -15.539 1 81.19 102 ASP A C 1
ATOM 804 O O . ASP A 1 102 ? -10.094 -15.508 -14.359 1 81.19 102 ASP A O 1
ATOM 808 N N . GLN A 1 103 ? -10.297 -17.047 -16.094 1 82.81 103 GLN A N 1
ATOM 809 C CA . GLN A 1 103 ? -10.203 -18.141 -15.133 1 82.81 103 GLN A CA 1
ATOM 810 C C . GLN A 1 103 ? -8.914 -18.938 -15.336 1 82.81 103 GLN A C 1
ATOM 812 O O . GLN A 1 103 ? -8.844 -20.109 -14.977 1 82.81 103 GLN A O 1
ATOM 817 N N . GLY A 1 104 ? -8.055 -18.266 -15.938 1 85.38 104 GLY A N 1
ATOM 818 C CA . GLY A 1 104 ? -6.75 -18.891 -16.062 1 85.38 104 GLY A CA 1
ATOM 819 C C . GLY A 1 104 ? -5.965 -18.906 -14.766 1 85.38 104 GLY A C 1
ATOM 820 O O . GLY A 1 104 ? -6.484 -18.516 -13.719 1 85.38 104 GLY A O 1
ATOM 821 N N . MET A 1 105 ? -4.727 -19.375 -14.781 1 85.88 105 MET A N 1
ATOM 822 C CA . MET A 1 105 ? -3.869 -19.516 -13.602 1 85.88 105 MET A CA 1
ATOM 823 C C . MET A 1 105 ? -3.604 -18.156 -12.961 1 85.88 105 MET A C 1
ATOM 825 O O . MET A 1 105 ? -3.244 -18.078 -11.789 1 85.88 105 MET A O 1
ATOM 829 N N . HIS A 1 106 ? -3.865 -17.016 -13.703 1 89.62 106 HIS A N 1
ATOM 830 C CA . HIS A 1 106 ? -3.707 -15.664 -13.172 1 89.62 106 HIS A CA 1
ATOM 831 C C . HIS A 1 106 ? -4.699 -15.398 -12.047 1 89.62 106 HIS A C 1
ATOM 833 O O . HIS A 1 106 ? -4.422 -14.594 -11.148 1 89.62 106 HIS A O 1
ATOM 839 N N . ALA A 1 107 ? -5.766 -16.172 -12.156 1 91.25 107 ALA A N 1
ATOM 840 C CA . ALA A 1 107 ? -6.766 -16.047 -11.102 1 91.25 107 ALA A CA 1
ATOM 841 C C . ALA A 1 107 ? -6.188 -16.453 -9.75 1 91.25 107 ALA A C 1
ATOM 843 O O . ALA A 1 107 ? -6.527 -15.875 -8.719 1 91.25 107 ALA A O 1
ATOM 844 N N . LEU A 1 108 ? -5.34 -17.469 -9.766 1 92.19 108 LEU A N 1
ATOM 845 C CA . LEU A 1 108 ? -4.719 -17.906 -8.523 1 92.19 108 LEU A CA 1
ATOM 846 C C . LEU A 1 108 ? -3.771 -16.844 -7.977 1 92.19 108 LEU A C 1
ATOM 848 O O . LEU A 1 108 ? -3.668 -16.672 -6.758 1 92.19 108 LEU A O 1
ATOM 852 N N . ARG A 1 109 ? -3.174 -16.141 -8.922 1 93.06 109 ARG A N 1
ATOM 853 C CA . ARG A 1 109 ? -2.318 -15.023 -8.531 1 93.06 109 ARG A CA 1
ATOM 854 C C . ARG A 1 109 ? -3.139 -13.898 -7.914 1 93.06 109 ARG A C 1
ATOM 856 O O . ARG A 1 109 ? -2.725 -13.297 -6.922 1 93.06 109 ARG A O 1
ATOM 863 N N . HIS A 1 110 ? -4.25 -13.664 -8.438 1 94.62 110 HIS A N 1
ATOM 864 C CA . HIS A 1 110 ? -5.145 -12.656 -7.883 1 94.62 110 HIS A CA 1
ATOM 865 C C . HIS A 1 110 ? -5.637 -13.062 -6.496 1 94.62 110 HIS A C 1
ATOM 867 O O . HIS A 1 110 ? -5.711 -12.227 -5.594 1 94.62 110 HIS A O 1
ATOM 873 N N . PHE A 1 111 ? -5.957 -14.312 -6.477 1 94.44 111 PHE A N 1
ATOM 874 C CA . PHE A 1 111 ? -6.402 -14.836 -5.191 1 94.44 111 PHE A CA 1
ATOM 875 C C . PHE A 1 111 ? -5.305 -14.695 -4.141 1 94.44 111 PHE A C 1
ATOM 877 O O . PHE A 1 111 ? -5.566 -14.258 -3.018 1 94.44 111 PHE A O 1
ATOM 884 N N . TYR A 1 112 ? -4.129 -14.992 -4.527 1 95.56 112 TYR A N 1
ATOM 885 C CA . TYR A 1 112 ? -2.969 -14.844 -3.656 1 95.56 112 TYR A CA 1
ATOM 886 C C . TYR A 1 112 ? -2.811 -13.398 -3.205 1 95.56 112 TYR A C 1
ATOM 888 O O . TYR A 1 112 ? -2.619 -13.125 -2.016 1 95.56 112 TYR A O 1
ATOM 896 N N . ALA A 1 113 ? -2.895 -12.453 -4.109 1 96.5 113 ALA A N 1
ATOM 897 C CA . ALA A 1 113 ? -2.791 -11.023 -3.811 1 96.5 113 ALA A CA 1
ATOM 898 C C . ALA A 1 113 ? -3.871 -10.594 -2.824 1 96.5 113 ALA A C 1
ATOM 900 O O . ALA A 1 113 ? -3.584 -9.898 -1.843 1 96.5 113 ALA A O 1
ATOM 901 N N . SER A 1 114 ? -5.078 -11.047 -3.076 1 95.06 114 SER A N 1
ATOM 902 C CA . SER A 1 114 ? -6.203 -10.711 -2.215 1 95.06 114 SER A CA 1
ATOM 903 C C . SER A 1 114 ? -5.988 -11.227 -0.795 1 95.06 114 SER A C 1
ATOM 905 O O . SER A 1 114 ? -6.234 -10.508 0.176 1 95.06 114 SER A O 1
ATOM 907 N N . LEU A 1 115 ? -5.523 -12.414 -0.746 1 94.44 115 LEU A N 1
ATOM 908 C CA . LEU A 1 115 ? -5.277 -13.039 0.547 1 94.44 115 LEU A CA 1
ATOM 909 C C . LEU A 1 115 ? -4.234 -12.266 1.343 1 94.44 115 LEU A C 1
ATOM 911 O O . LEU A 1 115 ? -4.43 -11.992 2.531 1 94.44 115 LEU A O 1
ATOM 915 N N . LEU A 1 116 ? -3.15 -11.906 0.707 1 94.5 116 LEU A N 1
ATOM 916 C CA . LEU A 1 116 ? -2.066 -11.203 1.383 1 94.5 116 LEU A CA 1
ATOM 917 C C . LEU A 1 116 ? -2.512 -9.82 1.826 1 94.5 116 LEU A C 1
ATOM 919 O O . LEU A 1 116 ? -2.209 -9.391 2.943 1 94.5 116 LEU A O 1
ATOM 923 N N . LEU A 1 117 ? -3.238 -9.102 0.974 1 92.12 117 LEU A N 1
ATOM 924 C CA . LEU A 1 117 ? -3.713 -7.762 1.311 1 92.12 117 LEU A CA 1
ATOM 925 C C . LEU A 1 117 ? -4.723 -7.812 2.451 1 92.12 117 LEU A C 1
ATOM 927 O O . LEU A 1 117 ? -4.688 -6.977 3.357 1 92.12 117 LEU A O 1
ATOM 931 N N . ASP A 1 118 ? -5.531 -8.836 2.398 1 90.19 118 ASP A N 1
ATOM 932 C CA . ASP A 1 118 ? -6.512 -9.023 3.463 1 90.19 118 ASP A CA 1
ATOM 933 C C . ASP A 1 118 ? -5.828 -9.305 4.797 1 90.19 118 ASP A C 1
ATOM 935 O O . ASP A 1 118 ? -6.332 -8.922 5.855 1 90.19 118 ASP A O 1
ATOM 939 N N . ALA A 1 119 ? -4.691 -9.922 4.719 1 90.5 119 ALA A N 1
ATOM 940 C CA . ALA A 1 119 ? -3.941 -10.289 5.922 1 90.5 119 ALA A CA 1
ATOM 941 C C . ALA A 1 119 ? -3.094 -9.117 6.41 1 90.5 119 ALA A C 1
ATOM 943 O O . ALA A 1 119 ? -2.395 -9.227 7.422 1 90.5 119 ALA A O 1
ATOM 944 N N . GLY A 1 120 ? -3.051 -7.996 5.656 1 87.25 120 GLY A N 1
ATOM 945 C CA . GLY A 1 120 ? -2.381 -6.797 6.137 1 87.25 120 GLY A CA 1
ATOM 946 C C . GLY A 1 120 ? -1.006 -6.598 5.523 1 87.25 120 GLY A C 1
ATOM 947 O O . GLY A 1 120 ? -0.232 -5.758 5.984 1 87.25 120 GLY A O 1
ATOM 948 N N . GLU A 1 121 ? -0.71 -7.48 4.566 1 91.44 121 GLU A N 1
ATOM 949 C CA . GLU A 1 121 ? 0.545 -7.246 3.861 1 91.44 121 GLU A CA 1
ATOM 950 C C . GLU A 1 121 ? 0.488 -5.957 3.049 1 91.44 121 GLU A C 1
ATOM 952 O O . GLU A 1 121 ? -0.591 -5.516 2.648 1 91.44 121 GLU A O 1
ATOM 957 N N . ASN A 1 122 ? 1.675 -5.336 2.832 1 91.56 122 ASN A N 1
ATOM 958 C CA . ASN A 1 122 ? 1.673 -4.062 2.119 1 91.56 122 ASN A CA 1
ATOM 959 C C . ASN A 1 122 ? 1.936 -4.254 0.629 1 91.56 122 ASN A C 1
ATOM 961 O O . ASN A 1 122 ? 2.389 -5.32 0.205 1 91.56 122 ASN A O 1
ATOM 965 N N . ILE A 1 123 ? 1.684 -3.27 -0.167 1 93.44 123 ILE A N 1
ATOM 966 C CA . ILE A 1 123 ? 1.693 -3.295 -1.626 1 93.44 123 ILE A CA 1
ATOM 967 C C . ILE A 1 123 ? 3.113 -3.543 -2.129 1 93.44 123 ILE A C 1
ATOM 969 O O . ILE A 1 123 ? 3.309 -4.172 -3.172 1 93.44 123 ILE A O 1
ATOM 973 N N . LYS A 1 124 ? 4.055 -2.992 -1.426 1 92.81 124 LYS A N 1
ATOM 974 C CA . LYS A 1 124 ? 5.441 -3.182 -1.842 1 92.81 124 LYS A CA 1
ATOM 975 C C . LYS A 1 124 ? 5.848 -4.648 -1.752 1 92.81 124 LYS A C 1
ATOM 977 O O . LYS A 1 124 ? 6.41 -5.203 -2.699 1 92.81 124 LYS A O 1
ATOM 982 N N . ALA A 1 125 ? 5.574 -5.23 -0.658 1 93.44 125 ALA A N 1
ATOM 983 C CA . ALA A 1 125 ? 5.867 -6.652 -0.482 1 93.44 125 ALA A CA 1
ATOM 984 C C . ALA A 1 125 ? 5.145 -7.492 -1.528 1 93.44 125 ALA A C 1
ATOM 986 O O . ALA A 1 125 ? 5.746 -8.367 -2.154 1 93.44 125 ALA A O 1
ATOM 987 N N . LEU A 1 126 ? 3.871 -7.223 -1.666 1 95.75 126 LEU A N 1
ATOM 988 C CA . LEU A 1 126 ? 3.076 -7.957 -2.646 1 95.75 126 LEU A CA 1
ATOM 989 C C . LEU A 1 126 ? 3.684 -7.836 -4.039 1 95.75 126 LEU A C 1
ATOM 991 O O . LEU A 1 126 ? 3.787 -8.828 -4.766 1 95.75 126 LEU A O 1
ATOM 995 N N . SER A 1 127 ? 4.059 -6.605 -4.387 1 95.06 127 SER A N 1
ATOM 996 C CA . SER A 1 127 ? 4.684 -6.375 -5.688 1 95.06 127 SER A CA 1
ATOM 997 C C . SER A 1 127 ? 5.922 -7.25 -5.863 1 95.06 127 SER A C 1
ATOM 999 O O . SER A 1 127 ? 6.125 -7.836 -6.93 1 95.06 127 SER A O 1
ATOM 1001 N N . HIS A 1 128 ? 6.695 -7.34 -4.828 1 94.06 128 HIS A N 1
ATOM 1002 C CA . HIS A 1 128 ? 7.891 -8.172 -4.855 1 94.06 128 HIS A CA 1
ATOM 1003 C C . HIS A 1 128 ? 7.539 -9.641 -5.051 1 94.06 128 HIS A C 1
ATOM 1005 O O . HIS A 1 128 ? 8.102 -10.305 -5.926 1 94.06 128 HIS A O 1
ATOM 1011 N N . TYR A 1 129 ? 6.582 -10.133 -4.309 1 94.94 129 TYR A N 1
ATOM 1012 C CA . TYR A 1 129 ? 6.203 -11.539 -4.383 1 94.94 129 TYR A CA 1
ATOM 1013 C C . TYR A 1 129 ? 5.641 -11.883 -5.762 1 94.94 129 TYR A C 1
ATOM 1015 O O . TYR A 1 129 ? 5.883 -12.969 -6.285 1 94.94 129 TYR A O 1
ATOM 1023 N N . LEU A 1 130 ? 4.934 -10.945 -6.32 1 94.38 130 LEU A N 1
ATOM 1024 C CA . LEU A 1 130 ? 4.316 -11.164 -7.625 1 94.38 130 LEU A CA 1
ATOM 1025 C C . LEU A 1 130 ? 5.332 -10.969 -8.742 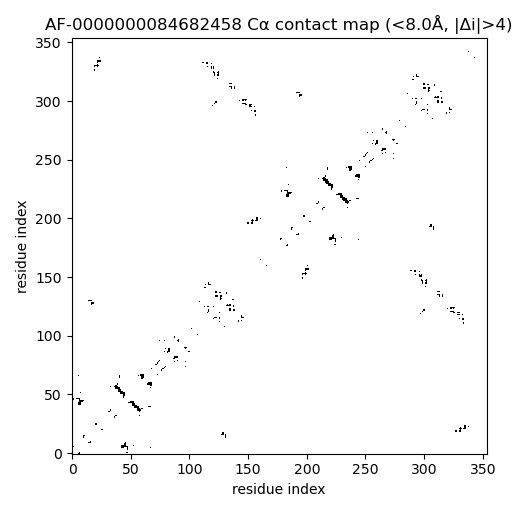1 94.38 130 LEU A C 1
ATOM 1027 O O . LEU A 1 130 ? 5.098 -11.398 -9.883 1 94.38 130 LEU A O 1
ATOM 1031 N N . GLY A 1 131 ? 6.43 -10.32 -8.445 1 92.81 131 GLY A N 1
ATOM 1032 C CA . GLY A 1 131 ? 7.469 -10.102 -9.438 1 92.81 131 GLY A CA 1
ATOM 1033 C C . GLY A 1 131 ? 7.184 -8.914 -10.344 1 92.81 131 GLY A C 1
ATOM 1034 O O . GLY A 1 131 ? 7.512 -8.938 -11.531 1 92.81 131 GLY A O 1
ATOM 1035 N N . HIS A 1 132 ? 6.449 -7.93 -9.82 1 92.81 132 HIS A N 1
ATOM 1036 C CA . HIS A 1 132 ? 6.203 -6.703 -10.57 1 92.81 132 HIS A CA 1
ATOM 1037 C C . HIS A 1 132 ? 7.375 -5.734 -10.438 1 92.81 132 HIS A C 1
ATOM 1039 O O . HIS A 1 132 ? 7.844 -5.469 -9.328 1 92.81 132 HIS A O 1
ATOM 1045 N N . ASP A 1 133 ? 7.766 -5.223 -11.516 1 90.94 133 ASP A N 1
ATOM 1046 C CA . ASP A 1 133 ? 8.891 -4.289 -11.523 1 90.94 133 ASP A CA 1
ATOM 1047 C C . ASP A 1 133 ? 8.5 -2.961 -10.875 1 90.94 133 ASP A C 1
ATOM 1049 O O . ASP A 1 133 ? 9.344 -2.285 -10.281 1 90.94 133 ASP A O 1
ATOM 1053 N N . ASP A 1 134 ? 7.281 -2.627 -11 1 91.69 134 ASP A N 1
ATOM 1054 C CA . ASP A 1 134 ? 6.762 -1.36 -10.492 1 91.69 134 ASP A CA 1
ATOM 1055 C C . ASP A 1 134 ? 5.633 -1.588 -9.492 1 91.69 134 ASP A C 1
ATOM 1057 O O . ASP A 1 134 ? 4.531 -1.99 -9.875 1 91.69 134 ASP A O 1
ATOM 1061 N N . PRO A 1 135 ? 5.914 -1.173 -8.289 1 93.56 135 PRO A N 1
ATOM 1062 C CA . PRO A 1 135 ? 4.848 -1.334 -7.297 1 93.56 135 PRO A CA 1
ATOM 1063 C C . PRO A 1 135 ? 3.623 -0.476 -7.605 1 93.56 135 PRO A C 1
ATOM 1065 O O . PRO A 1 135 ? 2.516 -0.793 -7.164 1 93.56 135 PRO A O 1
ATOM 1068 N N . GLY A 1 136 ? 3.82 0.651 -8.32 1 94 136 GLY A N 1
ATOM 1069 C CA . GLY A 1 136 ? 2.68 1.44 -8.758 1 94 136 GLY A CA 1
ATOM 1070 C C . GLY A 1 136 ? 1.712 0.66 -9.625 1 94 136 GLY A C 1
ATOM 1071 O O . GLY A 1 136 ? 0.497 0.84 -9.531 1 94 136 GLY A O 1
ATOM 1072 N N . PHE A 1 137 ? 2.232 -0.239 -10.477 1 94.81 137 PHE A N 1
ATOM 1073 C CA . PHE A 1 137 ? 1.393 -1.119 -11.281 1 94.81 137 PHE A CA 1
ATOM 1074 C C . PHE A 1 137 ? 0.566 -2.039 -10.391 1 94.81 137 PHE A C 1
ATOM 1076 O O . PHE A 1 137 ? -0.643 -2.178 -10.586 1 94.81 137 PHE A O 1
ATOM 1083 N N . THR A 1 138 ? 1.213 -2.709 -9.414 1 95.5 138 THR A N 1
ATOM 1084 C CA . THR A 1 138 ? 0.518 -3.59 -8.484 1 95.5 138 THR A CA 1
ATOM 1085 C C . THR A 1 138 ? -0.609 -2.846 -7.773 1 95.5 138 THR A C 1
ATOM 1087 O O . THR A 1 138 ? -1.72 -3.365 -7.648 1 95.5 138 THR A O 1
ATOM 1090 N N . LEU A 1 139 ? -0.246 -1.625 -7.355 1 95.69 139 LEU A N 1
ATOM 1091 C CA . LEU A 1 139 ? -1.23 -0.791 -6.676 1 95.69 139 LEU A CA 1
ATOM 1092 C C . LEU A 1 139 ? -2.451 -0.56 -7.559 1 95.69 139 LEU A C 1
ATOM 1094 O O . LEU A 1 139 ? -3.588 -0.702 -7.102 1 95.69 139 LEU A O 1
ATOM 1098 N N . ARG A 1 140 ? -2.289 -0.26 -8.758 1 94.44 140 ARG A N 1
ATOM 1099 C CA . ARG A 1 140 ? -3.387 0.005 -9.68 1 94.44 140 ARG A CA 1
ATOM 1100 C C . ARG A 1 140 ? -4.254 -1.234 -9.875 1 94.44 140 ARG A C 1
ATOM 1102 O O . ARG A 1 140 ? -5.48 -1.143 -9.891 1 94.44 140 ARG A O 1
ATOM 1109 N N . VAL A 1 141 ? -3.629 -2.326 -9.969 1 94.75 141 VAL A N 1
ATOM 1110 C CA . VAL A 1 141 ? -4.34 -3.572 -10.242 1 94.75 141 VAL A CA 1
ATOM 1111 C C . VAL A 1 141 ? -5.188 -3.955 -9.031 1 94.75 141 VAL A C 1
ATOM 1113 O O . VAL A 1 141 ? -6.312 -4.434 -9.18 1 94.75 141 VAL A O 1
ATOM 1116 N N . TYR A 1 142 ? -4.656 -3.707 -7.898 1 94.75 142 TYR A N 1
ATOM 1117 C CA . TYR A 1 142 ? -5.312 -4.281 -6.73 1 94.75 142 TYR A CA 1
ATOM 1118 C C . TYR A 1 142 ? -5.871 -3.189 -5.824 1 94.75 142 TYR A C 1
ATOM 1120 O O . TYR A 1 142 ? -6.234 -3.451 -4.676 1 94.75 142 TYR A O 1
ATOM 1128 N N . THR A 1 143 ? -5.965 -2.008 -6.273 1 91.56 143 THR A N 1
ATOM 1129 C CA . THR A 1 143 ? -6.426 -0.854 -5.512 1 91.56 143 THR A CA 1
ATOM 1130 C C . THR A 1 143 ? -7.801 -1.123 -4.906 1 91.56 143 THR A C 1
ATOM 1132 O O . THR A 1 143 ? -8.094 -0.672 -3.799 1 91.56 143 THR A O 1
ATOM 1135 N N . HIS A 1 144 ? -8.633 -1.831 -5.527 1 91 144 HIS A N 1
ATOM 1136 C CA . HIS A 1 144 ? -10.008 -2.076 -5.09 1 91 144 HIS A CA 1
ATOM 1137 C C . HIS A 1 144 ? -10.039 -3.002 -3.881 1 91 144 HIS A C 1
ATOM 1139 O O . HIS A 1 144 ? -11.07 -3.104 -3.203 1 91 144 HIS A O 1
ATOM 1145 N N . LEU A 1 145 ? -8.984 -3.707 -3.617 1 90.69 145 LEU A N 1
ATOM 1146 C CA . LEU A 1 145 ? -8.914 -4.629 -2.488 1 90.69 145 LEU A CA 1
ATOM 1147 C C . LEU A 1 145 ? -8.359 -3.93 -1.25 1 90.69 145 LEU A C 1
ATOM 1149 O O . LEU A 1 145 ? -8 -4.586 -0.27 1 90.69 145 LEU A O 1
ATOM 1153 N N . MET A 1 146 ? -8.281 -2.637 -1.244 1 88.69 146 MET A N 1
ATOM 1154 C CA . MET A 1 146 ? -7.676 -1.876 -0.156 1 88.69 146 MET A CA 1
ATOM 1155 C C . MET A 1 146 ? -8.672 -0.894 0.446 1 88.69 146 MET A C 1
ATOM 1157 O O . MET A 1 146 ? -8.555 0.318 0.253 1 88.69 146 MET A O 1
ATOM 1161 N N . PRO A 1 147 ? -9.523 -1.5 1.216 1 84.56 147 PRO A N 1
ATOM 1162 C CA . PRO A 1 147 ? -10.492 -0.583 1.821 1 84.56 147 PRO A CA 1
ATOM 1163 C C . PRO A 1 147 ? -9.867 0.336 2.865 1 84.56 147 PRO A C 1
ATOM 1165 O O . PRO A 1 147 ? -8.914 -0.056 3.545 1 84.56 147 PRO A O 1
ATOM 1168 N N . ARG A 1 148 ? -10.438 1.537 2.949 1 84.06 148 ARG A N 1
ATOM 1169 C CA . ARG A 1 148 ? -10 2.477 3.977 1 84.06 148 ARG A CA 1
ATOM 1170 C C . ARG A 1 148 ? -10.727 2.221 5.297 1 84.06 148 ARG A C 1
ATOM 1172 O O . ARG A 1 148 ? -11.852 1.729 5.305 1 84.06 148 ARG A O 1
ATOM 1179 N N . SER A 1 149 ? -10.023 2.436 6.328 1 87.38 149 SER A N 1
ATOM 1180 C CA . SER A 1 149 ? -10.625 2.369 7.656 1 87.38 149 SER A CA 1
ATOM 1181 C C . SER A 1 149 ? -10.414 3.67 8.422 1 87.38 149 SER A C 1
ATOM 1183 O O . SER A 1 149 ? -9.336 3.912 8.969 1 87.38 149 SER A O 1
ATOM 1185 N N . ASP A 1 150 ? -11.461 4.434 8.586 1 92.06 150 ASP A N 1
ATOM 1186 C CA . ASP A 1 150 ? -11.391 5.664 9.375 1 92.06 150 ASP A CA 1
ATOM 1187 C C . ASP A 1 150 ? -11.086 5.359 10.836 1 92.06 150 ASP A C 1
ATOM 1189 O O . ASP A 1 150 ? -10.352 6.102 11.492 1 92.06 150 ASP A O 1
ATOM 1193 N N . ALA A 1 151 ? -11.656 4.285 11.258 1 92.75 151 ALA A N 1
ATOM 1194 C CA . ALA A 1 151 ? -11.461 3.891 12.648 1 92.75 151 ALA A CA 1
ATOM 1195 C C . ALA A 1 151 ? -9.992 3.584 12.922 1 92.75 151 ALA A C 1
ATOM 1197 O O . ALA A 1 151 ? -9.445 4 13.945 1 92.75 151 ALA A O 1
ATOM 1198 N N . ARG A 1 152 ? -9.391 2.895 12.039 1 91.31 152 ARG A N 1
ATOM 1199 C CA . ARG A 1 152 ? -7.977 2.564 12.195 1 91.31 152 ARG A CA 1
ATOM 1200 C C . ARG A 1 152 ? -7.117 3.824 12.203 1 91.31 152 ARG A C 1
ATOM 1202 O O . ARG A 1 152 ? -6.195 3.951 13.016 1 91.31 152 ARG A O 1
ATOM 1209 N N . ALA A 1 153 ? -7.41 4.707 11.328 1 94.44 153 ALA A N 1
ATOM 1210 C CA . ALA A 1 153 ? -6.656 5.953 11.242 1 94.44 153 ALA A CA 1
ATOM 1211 C C . ALA A 1 153 ? -6.809 6.777 12.516 1 94.44 153 ALA A C 1
ATOM 1213 O O . ALA A 1 153 ? -5.82 7.289 13.055 1 94.44 153 ALA A O 1
ATOM 1214 N N . ARG A 1 154 ? -8.031 6.863 13.023 1 95.75 154 ARG A N 1
ATOM 1215 C CA . ARG A 1 154 ? -8.281 7.609 14.258 1 95.75 154 ARG A CA 1
ATOM 1216 C C . ARG A 1 154 ? -7.547 6.98 15.438 1 95.75 154 ARG A C 1
ATOM 1218 O O . ARG A 1 154 ? -6.906 7.684 16.219 1 95.75 154 ARG A O 1
ATOM 1225 N N . LYS A 1 155 ? -7.625 5.727 15.492 1 95.06 155 LYS A N 1
ATOM 1226 C CA . LYS A 1 155 ? -7 5.012 16.609 1 95.06 155 LYS A CA 1
ATOM 1227 C C . LYS A 1 155 ? -5.484 5.176 16.578 1 95.06 155 LYS A C 1
ATOM 1229 O O . LYS A 1 155 ? -4.848 5.301 17.625 1 95.06 155 LYS A O 1
ATOM 1234 N N . ALA A 1 156 ? -4.93 5.125 15.406 1 94 156 ALA A N 1
ATOM 1235 C CA . ALA A 1 156 ? -3.484 5.285 15.258 1 94 156 ALA A CA 1
ATOM 1236 C C . ALA A 1 156 ? -3.018 6.613 15.852 1 94 156 ALA A C 1
ATOM 1238 O O . ALA A 1 156 ? -2.037 6.652 16.594 1 94 156 ALA A O 1
ATOM 1239 N N . VAL A 1 157 ? -3.717 7.633 15.633 1 94.75 157 VAL A N 1
ATOM 1240 C CA . VAL A 1 157 ? -3.342 8.953 16.125 1 94.75 157 VAL A CA 1
ATOM 1241 C C . VAL A 1 157 ? -3.641 9.055 17.625 1 94.75 157 VAL A C 1
ATOM 1243 O O . VAL A 1 157 ? -2.826 9.562 18.391 1 94.75 157 VAL A O 1
ATOM 1246 N N . ASP A 1 158 ? -4.789 8.523 18.016 1 94.94 158 ASP A N 1
ATOM 1247 C CA . ASP A 1 158 ? -5.168 8.578 19.422 1 94.94 158 ASP A CA 1
ATOM 1248 C C . ASP A 1 158 ? -4.164 7.82 20.281 1 94.94 158 ASP A C 1
ATOM 1250 O O . ASP A 1 158 ? -3.893 8.219 21.422 1 94.94 158 ASP A O 1
ATOM 1254 N N . SER A 1 159 ? -3.639 6.797 19.781 1 92.44 159 SER A N 1
ATOM 1255 C CA . SER A 1 159 ? -2.707 5.973 20.547 1 92.44 159 SER A CA 1
ATOM 1256 C C . SER A 1 159 ? -1.423 6.73 20.859 1 92.44 159 SER A C 1
ATOM 1258 O O . SER A 1 159 ? -0.724 6.406 21.828 1 92.44 159 SER A O 1
ATOM 1260 N N . LEU A 1 160 ? -1.018 7.645 20.047 1 88.25 160 LEU A N 1
ATOM 1261 C CA . LEU A 1 160 ? 0.158 8.477 20.281 1 88.25 160 LEU A CA 1
ATOM 1262 C C . LEU A 1 160 ? 0.06 9.195 21.625 1 88.25 160 LEU A C 1
ATOM 1264 O O . LEU A 1 160 ? 1.073 9.406 22.297 1 88.25 160 LEU A O 1
ATOM 1268 N N . TYR A 1 161 ? -1.136 9.508 22 1 83.75 161 TYR A N 1
ATOM 1269 C CA . TYR A 1 161 ? -1.344 10.344 23.172 1 83.75 161 TYR A CA 1
ATOM 1270 C C . TYR A 1 161 ? -1.66 9.5 24.406 1 83.75 161 TYR A C 1
ATOM 1272 O O . TYR A 1 161 ? -1.746 10.016 25.516 1 83.75 161 TYR A O 1
ATOM 1280 N N . GLU A 1 162 ? -2.078 8.281 24.219 1 76.94 162 GLU A N 1
ATOM 1281 C CA . GLU A 1 162 ? -2.344 7.402 25.359 1 76.94 162 GLU A CA 1
ATOM 1282 C C . GLU A 1 162 ? -1.097 7.215 26.219 1 76.94 162 GLU A C 1
ATOM 1284 O O . GLU A 1 162 ? -1.188 7.125 27.438 1 76.94 162 GLU A O 1
ATOM 1289 N N . GLY A 1 163 ? -0.01 6.93 25.688 1 60.06 163 GLY A N 1
ATOM 1290 C CA . GLY A 1 163 ? 1.164 6.785 26.531 1 60.06 163 GLY A CA 1
ATOM 1291 C C . GLY A 1 163 ? 1.71 8.109 27.031 1 60.06 163 GLY A C 1
ATOM 1292 O O . GLY A 1 163 ? 2.586 8.141 27.891 1 60.06 163 GLY A O 1
ATOM 1293 N N . ALA A 1 164 ? 1.476 9.164 26.297 1 56.78 164 ALA A N 1
ATOM 1294 C CA . ALA A 1 164 ? 2.002 10.469 26.688 1 56.78 164 ALA A CA 1
ATOM 1295 C C . ALA A 1 164 ? 1.167 11.078 27.812 1 56.78 164 ALA A C 1
ATOM 1297 O O . ALA A 1 164 ? -0.06 11.164 27.719 1 56.78 164 ALA A O 1
ATOM 1298 N N . ALA A 1 165 ? 1.363 10.781 29.031 1 49.47 165 ALA A N 1
ATOM 1299 C CA . ALA A 1 165 ? 0.732 11.547 30.094 1 49.47 165 ALA A CA 1
ATOM 1300 C C . ALA A 1 165 ? 0.475 12.984 29.656 1 49.47 165 ALA A C 1
ATOM 1302 O O . ALA A 1 165 ? 1.272 13.57 28.922 1 49.47 165 ALA A O 1
ATOM 1303 N N . PRO A 1 166 ? -0.834 13.469 29.531 1 43.94 166 PRO A N 1
ATOM 1304 C CA . PRO A 1 166 ? -1.065 14.875 29.188 1 43.94 166 PRO A CA 1
ATOM 1305 C C . PRO A 1 166 ? 0.04 15.797 29.703 1 43.94 166 PRO A C 1
ATOM 1307 O O . PRO A 1 166 ? 0.112 16.062 30.906 1 43.94 166 PRO A O 1
ATOM 1310 N N . ALA A 1 167 ? 1.217 15.492 29.578 1 39.06 167 ALA A N 1
ATOM 1311 C CA . ALA A 1 167 ? 2.156 16.375 30.25 1 39.06 167 ALA A CA 1
ATOM 1312 C C . ALA A 1 167 ? 1.727 17.844 30.125 1 39.06 167 ALA A C 1
ATOM 1314 O O . ALA A 1 167 ? 0.789 18.156 29.391 1 39.06 167 ALA A O 1
ATOM 1315 N N . LEU A 1 168 ? 2.627 18.766 29.828 1 39.03 168 LEU A N 1
ATOM 1316 C CA . LEU A 1 168 ? 3.068 20.094 30.188 1 39.03 168 LEU A CA 1
ATOM 1317 C C . LEU A 1 168 ? 2.322 21.156 29.391 1 39.03 168 LEU A C 1
ATOM 1319 O O . LEU A 1 168 ? 2.607 22.344 29.5 1 39.03 168 LEU A O 1
ATOM 1323 N N . PHE A 1 169 ? 1.666 20.859 28.344 1 38.88 169 PHE A N 1
ATOM 1324 C CA . PHE A 1 169 ? 1.411 22.078 27.594 1 38.88 169 PHE A CA 1
ATOM 1325 C C . PHE A 1 169 ? 0.553 23.047 28.406 1 38.88 169 PHE A C 1
ATOM 1327 O O . PHE A 1 169 ? 0.344 24.188 28 1 38.88 169 PHE A O 1
ATOM 1334 N N . GLY A 1 170 ? -0.177 22.641 29.359 1 35.41 170 GLY A N 1
ATOM 1335 C CA . GLY A 1 170 ? -1.075 23.562 30.016 1 35.41 170 GLY A CA 1
ATOM 1336 C C . GLY A 1 170 ? -0.353 24.734 30.672 1 35.41 170 GLY A C 1
ATOM 1337 O O . GLY A 1 170 ? -0.826 25.859 30.625 1 35.41 170 GLY A O 1
ATOM 1338 N N . SER A 1 171 ? 0.552 24.469 31.609 1 34.12 171 SER A N 1
ATOM 1339 C CA . SER A 1 171 ? 0.815 25.453 32.656 1 34.12 171 SER A CA 1
ATOM 1340 C C . SER A 1 171 ? 1.707 26.578 32.156 1 34.12 171 SER A C 1
ATOM 1342 O O . SER A 1 171 ? 1.665 27.703 32.656 1 34.12 171 SER A O 1
ATOM 1344 N N . ARG A 1 172 ? 2.75 26.391 31.266 1 38.28 172 ARG A N 1
ATOM 1345 C CA . ARG A 1 172 ? 3.768 27.438 31.219 1 38.28 172 ARG A CA 1
ATOM 1346 C C . ARG A 1 172 ? 3.322 28.594 30.344 1 38.28 172 ARG A C 1
ATOM 1348 O O . ARG A 1 172 ? 3.98 29.641 30.297 1 38.28 172 ARG A O 1
ATOM 1355 N N . MET A 1 173 ? 2.492 28.375 29.375 1 35.09 173 MET A N 1
ATOM 1356 C CA . MET A 1 173 ? 2.324 29.547 28.531 1 35.09 173 MET A CA 1
ATOM 1357 C C . MET A 1 173 ? 1.565 30.641 29.266 1 35.09 173 MET A C 1
ATOM 1359 O O . MET A 1 173 ? 1.497 31.781 28.797 1 35.09 173 MET A O 1
ATOM 1363 N N . LEU A 1 174 ? 0.787 30.281 30.25 1 33.09 174 LEU A N 1
ATOM 1364 C CA . LEU A 1 174 ? 0.034 31.359 30.875 1 33.09 174 LEU A CA 1
ATOM 1365 C C . LEU A 1 174 ? 0.916 32.156 31.828 1 33.09 174 LEU A C 1
ATOM 1367 O O . LEU A 1 174 ? 0.475 33.156 32.375 1 33.09 174 LEU A O 1
ATOM 1371 N N . SER A 1 175 ? 2.018 31.547 32.25 1 29.11 175 SER A N 1
ATOM 1372 C CA . SER A 1 175 ? 2.627 32.344 33.312 1 29.11 175 SER A CA 1
ATOM 1373 C C . SER A 1 175 ? 3.412 33.531 32.719 1 29.11 175 SER A C 1
ATOM 1375 O O . SER A 1 175 ? 4.641 33.469 32.625 1 29.11 175 SER A O 1
ATOM 1377 N N . GLY A 1 176 ? 3.17 34.125 31.609 1 26.86 176 GLY A N 1
ATOM 1378 C CA . GLY A 1 176 ? 3.797 35.438 31.5 1 26.86 176 GLY A CA 1
ATOM 1379 C C . GLY A 1 176 ? 3.457 36.344 32.656 1 26.86 176 GLY A C 1
ATOM 1380 O O . GLY A 1 176 ? 2.299 36.75 32.844 1 26.86 176 GLY A O 1
ATOM 1381 N N . ASP A 1 177 ? 3.953 36.156 33.844 1 23.62 177 ASP A N 1
ATOM 1382 C CA . ASP A 1 177 ? 4.207 37.375 34.625 1 23.62 177 ASP A CA 1
ATOM 1383 C C . ASP A 1 177 ? 5.055 38.344 33.812 1 23.62 177 ASP A C 1
ATOM 1385 O O . ASP A 1 177 ? 5.945 37.938 33.062 1 23.62 177 ASP A O 1
ATOM 1389 N N . MET B 1 1 ? -1.223 33.781 -0.594 1 42.12 1 MET B N 1
ATOM 1390 C CA . MET B 1 1 ? -0.882 35.156 -0.272 1 42.12 1 MET B CA 1
ATOM 1391 C C . MET B 1 1 ? -0.413 35.906 -1.515 1 42.12 1 MET B C 1
ATOM 1393 O O . MET B 1 1 ? 0.486 35.438 -2.221 1 42.12 1 MET B O 1
ATOM 1397 N N . THR B 1 2 ? -1.33 36.594 -2.125 1 46.75 2 THR B N 1
ATOM 1398 C CA . THR B 1 2 ? -0.82 37.375 -3.244 1 46.75 2 THR B CA 1
ATOM 1399 C C . THR B 1 2 ? -0.134 38.625 -2.746 1 46.75 2 THR B C 1
ATOM 1401 O O . THR B 1 2 ? -0.307 39.031 -1.589 1 46.75 2 THR B O 1
ATOM 1404 N N . ARG B 1 3 ? 0.829 39.062 -3.471 1 52.59 3 ARG B N 1
ATOM 1405 C CA . ARG B 1 3 ? 1.511 40.312 -3.23 1 52.59 3 ARG B CA 1
ATOM 1406 C C . ARG B 1 3 ? 0.557 41.344 -2.639 1 52.59 3 ARG B C 1
ATOM 1408 O O . ARG B 1 3 ? 0.957 42.156 -1.806 1 52.59 3 ARG B O 1
ATOM 1415 N N . ASP B 1 4 ? -0.734 41.344 -3.037 1 56.38 4 ASP B N 1
ATOM 1416 C CA . ASP B 1 4 ? -1.654 42.469 -2.832 1 56.38 4 ASP B CA 1
ATOM 1417 C C . ASP B 1 4 ? -2.68 42.125 -1.751 1 56.38 4 ASP B C 1
ATOM 1419 O O . ASP B 1 4 ? -3.57 42.938 -1.468 1 56.38 4 ASP B O 1
ATOM 1423 N N . GLY B 1 5 ? -2.551 40.969 -0.926 1 74.94 5 GLY B N 1
ATOM 1424 C CA . GLY B 1 5 ? -3.449 40.781 0.199 1 74.94 5 GLY B CA 1
ATOM 1425 C C . GLY B 1 5 ? -3.838 39.312 0.385 1 74.94 5 GLY B C 1
ATOM 1426 O O . GLY B 1 5 ? -3.455 38.469 -0.411 1 74.94 5 GLY B O 1
ATOM 1427 N N . LEU B 1 6 ? -4.438 39.031 1.487 1 85.62 6 LEU B N 1
ATOM 1428 C CA . LEU B 1 6 ? -4.898 37.719 1.829 1 85.62 6 LEU B CA 1
ATOM 1429 C C . LEU B 1 6 ? -6.176 37.344 1.066 1 85.62 6 LEU B C 1
ATOM 1431 O O . LEU B 1 6 ? -7.047 38.219 0.89 1 85.62 6 LEU B O 1
ATOM 1435 N N . VAL B 1 7 ? -6.285 36.219 0.47 1 89.56 7 VAL B N 1
ATOM 1436 C CA . VAL B 1 7 ? -7.48 35.719 -0.197 1 89.56 7 VAL B CA 1
ATOM 1437 C C . VAL B 1 7 ? -7.805 34.312 0.311 1 89.56 7 VAL B C 1
ATOM 1439 O O . VAL B 1 7 ? -6.926 33.594 0.815 1 89.56 7 VAL B O 1
ATOM 1442 N N . PHE B 1 8 ? -9.078 33.969 0.256 1 90.94 8 PHE B N 1
ATOM 1443 C CA . PHE B 1 8 ? -9.438 32.562 0.424 1 90.94 8 PHE B CA 1
ATOM 1444 C C . PHE B 1 8 ? -9.258 31.797 -0.882 1 90.94 8 PHE B C 1
ATOM 1446 O O . PHE B 1 8 ? -9.562 32.312 -1.958 1 90.94 8 PHE B O 1
ATOM 1453 N N . ALA B 1 9 ? -8.664 30.672 -0.756 1 89.69 9 ALA B N 1
ATOM 1454 C CA . ALA B 1 9 ? -8.508 29.812 -1.928 1 89.69 9 ALA B CA 1
ATOM 1455 C C . ALA B 1 9 ? -8.594 28.344 -1.543 1 89.69 9 ALA B C 1
ATOM 1457 O O . ALA B 1 9 ? -8.297 27.969 -0.403 1 89.69 9 ALA B O 1
ATOM 1458 N N . PRO B 1 10 ? -9.047 27.484 -2.475 1 85.25 10 PRO B N 1
ATOM 1459 C CA . PRO B 1 10 ? -8.961 26.047 -2.193 1 85.25 10 PRO B CA 1
ATOM 1460 C C . PRO B 1 10 ? -7.523 25.547 -2.121 1 85.25 10 PRO B C 1
ATOM 1462 O O . PRO B 1 10 ? -6.598 26.25 -2.518 1 85.25 10 PRO B O 1
ATOM 1465 N N . PRO B 1 11 ? -7.426 24.25 -1.508 1 80.38 11 PRO B N 1
ATOM 1466 C CA . PRO B 1 11 ? -6.09 23.656 -1.545 1 80.38 11 PRO B CA 1
ATOM 1467 C C . PRO B 1 11 ? -5.543 23.516 -2.965 1 80.38 11 PRO B C 1
ATOM 1469 O O . PRO B 1 11 ? -6.293 23.656 -3.934 1 80.38 11 PRO B O 1
ATOM 1472 N N . LYS B 1 12 ? -4.281 23.25 -2.902 1 75 12 LYS B N 1
ATOM 1473 C CA . LYS B 1 12 ? -3.605 23.094 -4.188 1 75 12 LYS B CA 1
ATOM 1474 C C . LYS B 1 12 ? -4.344 22.094 -5.078 1 75 12 LYS B C 1
ATOM 1476 O O . LYS B 1 12 ? -4.781 21.047 -4.609 1 75 12 LYS B O 1
ATOM 1481 N N . ARG B 1 13 ? -4.637 22.516 -6.285 1 78.5 13 ARG B N 1
ATOM 1482 C CA . ARG B 1 13 ? -5.297 21.734 -7.328 1 78.5 13 ARG B CA 1
ATOM 1483 C C . ARG B 1 13 ? -6.809 21.719 -7.121 1 78.5 13 ARG B C 1
ATOM 1485 O O . ARG B 1 13 ? -7.523 20.984 -7.805 1 78.5 13 ARG B O 1
ATOM 1492 N N . GLY B 1 14 ? -7.184 22.359 -6.074 1 79.44 14 GLY B N 1
ATOM 1493 C CA . GLY B 1 14 ? -8.609 22.562 -5.891 1 79.44 14 GLY B CA 1
ATOM 1494 C C . GLY B 1 14 ? -9.32 21.375 -5.277 1 79.44 14 GLY B C 1
ATOM 1495 O O . GLY B 1 14 ? -10.547 21.297 -5.309 1 79.44 14 GLY B O 1
ATOM 1496 N N . LYS B 1 15 ? -8.57 20.438 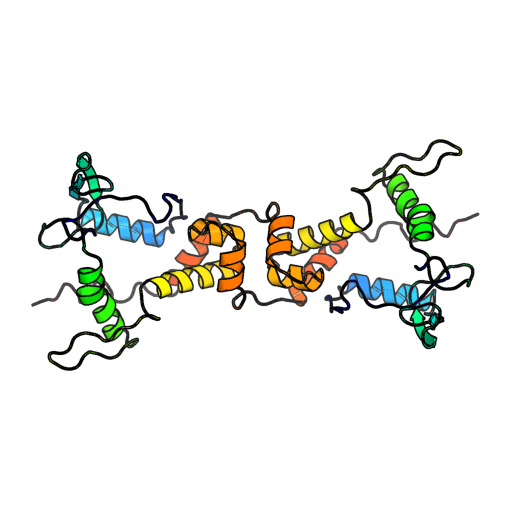-4.824 1 82.19 15 LYS B N 1
ATOM 1497 C CA . LYS B 1 15 ? -9.203 19.234 -4.312 1 82.19 15 LYS B CA 1
ATOM 1498 C C . LYS B 1 15 ? -9.32 19.266 -2.789 1 82.19 15 LYS B C 1
ATOM 1500 O O . LYS B 1 15 ? -8.336 19.531 -2.096 1 82.19 15 LYS B O 1
ATOM 1505 N N . VAL B 1 16 ? -10.57 19.156 -2.32 1 85.69 16 VAL B N 1
ATOM 1506 C CA . VAL B 1 16 ? -10.828 19.047 -0.888 1 85.69 16 VAL B CA 1
ATOM 1507 C C . VAL B 1 16 ? -10.852 17.578 -0.476 1 85.69 16 VAL B C 1
ATOM 1509 O O . VAL B 1 16 ? -11.141 16.703 -1.295 1 85.69 16 VAL B O 1
ATOM 1512 N N . ARG B 1 17 ? -10.398 17.328 0.745 1 87.62 17 ARG B N 1
ATOM 1513 C CA . ARG B 1 17 ? -10.422 15.969 1.267 1 87.62 17 ARG B CA 1
ATOM 1514 C C . ARG B 1 17 ? -10.93 15.945 2.705 1 87.62 17 ARG B C 1
ATOM 1516 O O . ARG B 1 17 ? -10.922 16.969 3.391 1 87.62 17 ARG B O 1
ATOM 1523 N N . ASP B 1 18 ? -11.461 14.75 3.09 1 91.19 18 ASP B N 1
ATOM 1524 C CA . ASP B 1 18 ? -11.852 14.492 4.473 1 91.19 18 ASP B CA 1
ATOM 1525 C C . ASP B 1 18 ? -10.852 13.57 5.16 1 91.19 18 ASP B C 1
ATOM 1527 O O . ASP B 1 18 ? -10.43 12.562 4.586 1 91.19 18 ASP B O 1
ATOM 1531 N N . VAL B 1 19 ? -10.414 14.016 6.301 1 94.94 19 VAL B N 1
ATOM 1532 C CA . VAL B 1 19 ? -9.508 13.203 7.113 1 94.94 19 VAL B CA 1
ATOM 1533 C C . VAL B 1 19 ? -10.188 12.82 8.422 1 94.94 19 VAL B C 1
ATOM 1535 O O . VAL B 1 19 ? -10.875 13.641 9.039 1 94.94 19 VAL B O 1
ATOM 1538 N N . PRO B 1 20 ? -10.047 11.5 8.773 1 95.75 20 PRO B N 1
ATOM 1539 C CA . PRO B 1 20 ? -10.648 11.125 10.055 1 95.75 20 PRO B CA 1
ATOM 1540 C C . PRO B 1 20 ? -10.125 11.961 11.219 1 95.75 20 PRO B C 1
ATOM 1542 O O . PRO B 1 20 ? -8.914 12.18 11.328 1 95.75 20 PRO B O 1
ATOM 1545 N N . LEU B 1 21 ? -11.023 12.391 12.062 1 96.56 21 LEU B N 1
ATOM 1546 C CA . LEU B 1 21 ? -10.68 13.219 13.211 1 96.56 21 LEU B CA 1
ATOM 1547 C C . LEU B 1 21 ? -10.547 12.367 14.477 1 96.56 21 LEU B C 1
ATOM 1549 O O . LEU B 1 21 ? -11.547 11.867 14.992 1 96.56 21 LEU B O 1
ATOM 1553 N N . PRO B 1 22 ? -9.32 12.273 14.891 1 95.94 22 PRO B N 1
ATOM 1554 C CA . PRO B 1 22 ? -9.148 11.516 16.141 1 95.94 22 PRO B CA 1
ATOM 1555 C C . PRO B 1 22 ? -9.867 12.148 17.328 1 95.94 22 PRO B C 1
ATOM 1557 O O . PRO B 1 22 ? -9.977 13.375 17.391 1 95.94 22 PRO B O 1
ATOM 1560 N N . ASP B 1 23 ? -10.227 11.352 18.25 1 94.94 23 ASP B N 1
ATOM 1561 C CA . ASP B 1 23 ? -11 11.812 19.406 1 94.94 23 ASP B CA 1
ATOM 1562 C C . ASP B 1 23 ? -10.195 12.828 20.219 1 94.94 23 ASP B C 1
ATOM 1564 O O . ASP B 1 23 ? -10.742 13.836 20.672 1 94.94 23 ASP B O 1
ATOM 1568 N N . ARG B 1 24 ? -9.031 12.555 20.406 1 93.62 24 ARG B N 1
ATOM 1569 C CA . ARG B 1 24 ? -8.203 13.445 21.203 1 93.62 24 ARG B CA 1
ATOM 1570 C C . ARG B 1 24 ? -8.062 14.812 20.547 1 93.62 24 ARG B C 1
ATOM 1572 O O . ARG B 1 24 ? -8.07 15.836 21.234 1 93.62 24 ARG B O 1
ATOM 1579 N N . VAL B 1 25 ? -7.879 14.797 19.328 1 94.5 25 VAL B N 1
ATOM 1580 C CA . VAL B 1 25 ? -7.762 16.047 18.594 1 94.5 25 VAL B CA 1
ATOM 1581 C C . VAL B 1 25 ? -9.078 16.828 18.672 1 94.5 25 VAL B C 1
ATOM 1583 O O . VAL B 1 25 ? -9.086 18.031 18.859 1 94.5 25 VAL B O 1
ATOM 1586 N N . ALA B 1 26 ? -10.133 16.156 18.484 1 96.06 26 ALA B N 1
ATOM 1587 C CA . ALA B 1 26 ? -11.453 16.766 18.578 1 96.06 26 ALA B CA 1
ATOM 1588 C C . ALA B 1 26 ? -11.641 17.453 19.938 1 96.06 26 ALA B C 1
ATOM 1590 O O . ALA B 1 26 ? -12.172 18.562 20 1 96.06 26 ALA B O 1
ATOM 1591 N N . ARG B 1 27 ? -11.219 16.828 20.922 1 94.81 27 ARG B N 1
ATOM 1592 C CA . ARG B 1 27 ? -11.352 17.359 22.266 1 94.81 27 ARG B CA 1
ATOM 1593 C C . ARG B 1 27 ? -10.516 18.625 22.438 1 94.81 27 ARG B C 1
ATOM 1595 O O . ARG B 1 27 ? -10.984 19.609 23.016 1 94.81 27 ARG B O 1
ATOM 1602 N N . VAL B 1 28 ? -9.336 18.562 21.922 1 93.81 28 VAL B N 1
ATOM 1603 C CA . VAL B 1 28 ? -8.453 19.719 22.016 1 93.81 28 VAL B CA 1
ATOM 1604 C C . VAL B 1 28 ? -9.031 20.875 21.234 1 93.81 28 VAL B C 1
ATOM 1606 O O . VAL B 1 28 ? -8.977 22.031 21.672 1 93.81 28 VAL B O 1
ATOM 1609 N N . LEU B 1 29 ? -9.609 20.578 20.094 1 94.94 29 LEU B N 1
ATOM 1610 C CA . LEU B 1 29 ? -10.211 21.609 19.266 1 94.94 29 LEU B CA 1
ATOM 1611 C C . LEU B 1 29 ? -11.438 22.219 19.938 1 94.94 29 LEU B C 1
ATOM 1613 O O . LEU B 1 29 ? -11.648 23.422 19.875 1 94.94 29 LEU B O 1
ATOM 1617 N N . LYS B 1 30 ? -12.195 21.391 20.516 1 96.25 30 LYS B N 1
ATOM 1618 C CA . LYS B 1 30 ? -13.375 21.875 21.234 1 96.25 30 LYS B CA 1
ATOM 1619 C C . LYS B 1 30 ? -12.984 22.828 22.359 1 96.25 30 LYS B C 1
ATOM 1621 O O . LYS B 1 30 ? -13.578 23.891 22.516 1 96.25 30 LYS B O 1
ATOM 1626 N N . ARG B 1 31 ? -12.016 22.438 23.125 1 95.81 31 ARG B N 1
ATOM 1627 C CA . ARG B 1 31 ? -11.523 23.297 24.203 1 95.81 31 ARG B CA 1
ATOM 1628 C C . ARG B 1 31 ? -10.992 24.609 23.656 1 95.81 31 ARG B C 1
ATOM 1630 O O . ARG B 1 31 ? -11.227 25.672 24.25 1 95.81 31 ARG B O 1
ATOM 1637 N N . HIS B 1 32 ? -10.266 24.5 22.609 1 94.06 32 HIS B N 1
ATOM 1638 C CA . HIS B 1 32 ? -9.742 25.703 21.984 1 94.06 32 HIS B CA 1
ATOM 1639 C C . HIS B 1 32 ? -10.875 26.641 21.562 1 94.06 32 HIS B C 1
ATOM 1641 O O . HIS B 1 32 ? -10.797 27.844 21.812 1 94.06 32 HIS B O 1
ATOM 1647 N N . MET B 1 33 ? -11.891 26.094 20.969 1 94.81 33 MET B N 1
ATOM 1648 C CA . MET B 1 33 ? -13.008 26.891 20.484 1 94.81 33 MET B CA 1
ATOM 1649 C C . MET B 1 33 ? -13.75 27.562 21.641 1 94.81 33 MET B C 1
ATOM 1651 O O . MET B 1 33 ? -14.305 28.641 21.484 1 94.81 33 MET B O 1
ATOM 1655 N N . GLU B 1 34 ? -13.766 26.938 22.766 1 95.25 34 GLU B N 1
ATOM 1656 C CA . GLU B 1 34 ? -14.375 27.516 23.969 1 95.25 34 GLU B CA 1
ATOM 1657 C C . GLU B 1 34 ? -13.555 28.703 24.484 1 95.25 34 GLU B C 1
ATOM 1659 O O . GLU B 1 34 ? -14.117 29.734 24.859 1 95.25 34 GLU B O 1
ATOM 1664 N N . ALA B 1 35 ? -12.289 28.531 24.484 1 92.88 35 ALA B N 1
ATOM 1665 C CA . ALA B 1 35 ? -11.383 29.578 24.969 1 92.88 35 ALA B CA 1
ATOM 1666 C C . ALA B 1 35 ? -11.234 30.688 23.938 1 92.88 35 ALA B C 1
ATOM 1668 O O . ALA B 1 35 ? -11.102 31.859 24.297 1 92.88 35 ALA B O 1
ATOM 1669 N N . PHE B 1 36 ? -11.188 30.25 22.719 1 90.81 36 PHE B N 1
ATOM 1670 C CA . PHE B 1 36 ? -11.031 31.172 21.594 1 90.81 36 PHE B CA 1
ATOM 1671 C C . PHE B 1 36 ? -12.094 30.922 20.531 1 90.81 36 PHE B C 1
ATOM 1673 O O . PHE B 1 36 ? -11.836 30.234 19.547 1 90.81 36 PHE B O 1
ATOM 1680 N N . PRO B 1 37 ? -13.25 31.562 20.688 1 92.56 37 PRO B N 1
ATOM 1681 C CA . PRO B 1 37 ? -14.328 31.297 19.734 1 92.56 37 PRO B CA 1
ATOM 1682 C C . PRO B 1 37 ? -13.938 31.641 18.297 1 92.56 37 PRO B C 1
ATOM 1684 O O . PRO B 1 37 ? -13.234 32.625 18.047 1 92.56 37 PRO B O 1
ATOM 1687 N N . PRO B 1 38 ? -14.383 30.766 17.359 1 92.62 38 PRO B N 1
ATOM 1688 C CA . PRO B 1 38 ? -14.102 31.047 15.961 1 92.62 38 PRO B CA 1
ATOM 1689 C C . PRO B 1 38 ? -14.539 32.438 15.547 1 92.62 38 PRO B C 1
ATOM 1691 O O . PRO B 1 38 ? -15.539 32.969 16.062 1 92.62 38 PRO B O 1
ATOM 1694 N N . VAL B 1 39 ? -13.844 33.062 14.578 1 91.38 39 VAL B N 1
ATOM 1695 C CA . VAL B 1 39 ? -14.086 34.438 14.164 1 91.38 39 VAL B CA 1
ATOM 1696 C C . VAL B 1 39 ? -14.461 34.469 12.688 1 91.38 39 VAL B C 1
ATOM 1698 O O . VAL B 1 39 ? -13.875 33.75 11.867 1 91.38 39 VAL B O 1
ATOM 1701 N N . GLU B 1 40 ? -15.445 35.25 12.359 1 91.88 40 GLU B N 1
ATOM 1702 C CA . GLU B 1 40 ? -15.828 35.438 10.969 1 91.88 40 GLU B CA 1
ATOM 1703 C C . GLU B 1 40 ? -14.836 36.375 10.258 1 91.88 40 GLU B C 1
ATOM 1705 O O . GLU B 1 40 ? -14.562 37.469 10.727 1 91.88 40 GLU B O 1
ATOM 1710 N N . ILE B 1 41 ? -14.297 35.906 9.25 1 90.62 41 ILE B N 1
ATOM 1711 C CA . ILE B 1 41 ? -13.367 36.688 8.445 1 90.62 41 ILE B CA 1
ATOM 1712 C C . ILE B 1 41 ? -13.875 36.75 7.004 1 90.62 41 ILE B C 1
ATOM 1714 O O . ILE B 1 41 ? -14.289 35.75 6.434 1 90.62 41 ILE B O 1
ATOM 1718 N N . THR B 1 42 ? -13.859 37.938 6.457 1 92.62 42 THR B N 1
ATOM 1719 C CA . THR B 1 42 ? -14.273 38.188 5.078 1 92.62 42 THR B CA 1
ATOM 1720 C C . THR B 1 42 ? -13.07 38.5 4.203 1 92.62 42 THR B C 1
ATOM 1722 O O . THR B 1 42 ? -12.328 39.469 4.496 1 92.62 42 THR B O 1
ATOM 1725 N N . LEU B 1 43 ? -12.836 37.719 3.207 1 91.25 43 LEU B N 1
ATOM 1726 C CA . LEU B 1 43 ? -11.75 37.906 2.254 1 91.25 43 LEU B CA 1
ATOM 1727 C C . LEU B 1 43 ? -12.219 37.656 0.828 1 91.25 43 LEU B C 1
ATOM 1729 O O . LEU B 1 43 ? -13.211 36.938 0.619 1 91.25 43 LEU B O 1
ATOM 1733 N N . PRO B 1 44 ? -11.492 38.312 -0.118 1 93.88 44 PRO B N 1
ATOM 1734 C CA . PRO B 1 44 ? -11.836 37.938 -1.498 1 93.88 44 PRO B CA 1
ATOM 1735 C C . PRO B 1 44 ? -11.531 36.5 -1.832 1 93.88 44 PRO B C 1
ATOM 1737 O O . PRO B 1 44 ? -10.625 35.906 -1.249 1 93.88 44 PRO B O 1
ATOM 1740 N N . TRP B 1 45 ? -12.281 36.031 -2.787 1 93.31 45 TRP B N 1
ATOM 1741 C CA . TRP B 1 45 ? -12.102 34.656 -3.232 1 93.31 45 TRP B CA 1
ATOM 1742 C C . TRP B 1 45 ? -11.094 34.594 -4.375 1 93.31 45 TRP B C 1
ATOM 1744 O O . TRP B 1 45 ? -11.25 35.281 -5.395 1 93.31 45 TRP B O 1
ATOM 1754 N N . LEU B 1 46 ? -10.07 33.719 -4.242 1 90.75 46 LEU B N 1
ATOM 1755 C CA . LEU B 1 46 ? -9.109 33.312 -5.262 1 90.75 46 LEU B CA 1
ATOM 1756 C C . LEU B 1 46 ? -8.172 34.469 -5.609 1 90.75 46 LEU B C 1
ATOM 1758 O O . LEU B 1 46 ? -6.953 34.281 -5.664 1 90.75 46 LEU B O 1
ATOM 1762 N N . ARG B 1 47 ? -8.805 35.625 -5.91 1 91.5 47 ARG B N 1
ATOM 1763 C CA . ARG B 1 47 ? -8.031 36.812 -6.285 1 91.5 47 ARG B CA 1
ATOM 1764 C C . ARG B 1 47 ? -8.445 38.031 -5.461 1 91.5 47 ARG B C 1
ATOM 1766 O O . ARG B 1 47 ? -9.57 38.062 -4.957 1 91.5 47 ARG B O 1
ATOM 1773 N N . PRO B 1 48 ? -7.484 38.938 -5.324 1 91.12 48 PRO B N 1
ATOM 1774 C CA . PRO B 1 48 ? -7.781 40.125 -4.512 1 91.12 48 PRO B CA 1
ATOM 1775 C C . PRO B 1 48 ? -9.023 40.875 -4.984 1 91.12 48 PRO B C 1
ATOM 1777 O O . PRO B 1 48 ? -9.688 41.531 -4.188 1 91.12 48 PRO B O 1
ATOM 1780 N N . ASP B 1 49 ? -9.336 40.75 -6.227 1 91.5 49 ASP B N 1
ATOM 1781 C CA . ASP B 1 49 ? -10.5 41.469 -6.75 1 91.5 49 ASP B CA 1
ATOM 1782 C C . ASP B 1 49 ? -11.68 40.5 -6.93 1 91.5 49 ASP B C 1
ATOM 1784 O O . ASP B 1 49 ? -12.633 40.812 -7.652 1 91.5 49 ASP B O 1
ATOM 1788 N N . GLY B 1 50 ? -11.594 39.406 -6.355 1 93.44 50 GLY B N 1
ATOM 1789 C CA . GLY B 1 50 ? -12.672 38.438 -6.434 1 93.44 50 GLY B CA 1
ATOM 1790 C C . GLY B 1 50 ? -13.828 38.75 -5.5 1 93.44 50 GLY B C 1
ATOM 1791 O O . GLY B 1 50 ? -13.766 39.719 -4.734 1 93.44 50 GLY B O 1
ATOM 1792 N N . PRO B 1 51 ? -14.938 38.031 -5.641 1 95.75 51 PRO B N 1
ATOM 1793 C CA . PRO B 1 51 ? -16.062 38.25 -4.73 1 95.75 51 PRO B CA 1
ATOM 1794 C C . PRO B 1 51 ? -15.703 37.969 -3.271 1 95.75 51 PRO B C 1
ATOM 1796 O O . PRO B 1 51 ? -14.914 37.062 -2.986 1 95.75 51 PRO B O 1
ATOM 1799 N N . LEU B 1 52 ? -16.297 38.75 -2.35 1 95.19 52 LEU B N 1
ATOM 1800 C CA . LEU B 1 52 ? -16.031 38.562 -0.925 1 95.19 52 LEU B CA 1
ATOM 1801 C C . LEU B 1 52 ? -16.781 37.344 -0.378 1 95.19 52 LEU B C 1
ATOM 1803 O O . LEU B 1 52 ? -17.938 37.125 -0.718 1 95.19 52 LEU B O 1
ATOM 1807 N N . ILE B 1 53 ? -16.062 36.594 0.335 1 95.44 53 ILE B N 1
ATOM 1808 C CA . ILE B 1 53 ? -16.672 35.469 1.027 1 95.44 53 ILE B CA 1
ATOM 1809 C C . ILE B 1 53 ? -16.328 35.531 2.514 1 95.44 53 ILE B C 1
ATOM 1811 O O . ILE B 1 53 ? -15.242 35.969 2.887 1 95.44 53 ILE B O 1
ATOM 1815 N N . THR B 1 54 ? -17.281 35.062 3.357 1 94.81 54 THR B N 1
ATOM 1816 C CA . THR B 1 54 ? -17.078 35.031 4.801 1 94.81 54 THR B CA 1
ATOM 1817 C C . THR B 1 54 ? -16.969 33.594 5.32 1 94.81 54 THR B C 1
ATOM 1819 O O . THR B 1 54 ? -17.766 32.75 4.965 1 94.81 54 THR B O 1
ATOM 1822 N N . LYS B 1 55 ? -15.93 33.375 6.059 1 93.81 55 LYS B N 1
ATOM 1823 C CA . LYS B 1 55 ? -15.734 32.094 6.719 1 93.81 55 LYS B CA 1
ATOM 1824 C C . LYS B 1 55 ? -15.477 32.281 8.211 1 93.81 55 LYS B C 1
ATOM 1826 O O . LYS B 1 55 ? -14.977 33.312 8.641 1 93.81 55 LYS B O 1
ATOM 1831 N N . ARG B 1 56 ? -15.844 31.281 8.969 1 92.88 56 ARG B N 1
ATOM 1832 C CA . ARG B 1 56 ? -15.5 31.2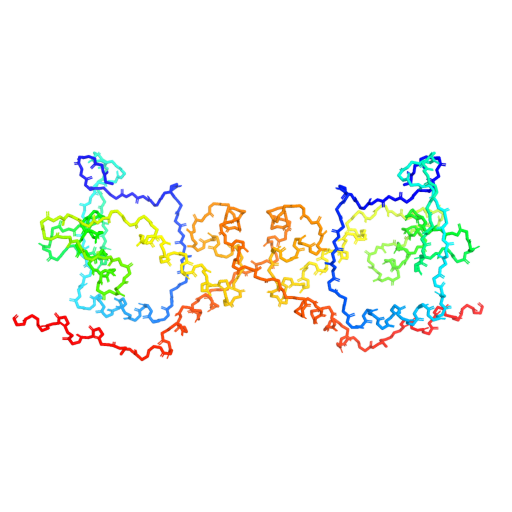34 10.383 1 92.88 56 ARG B CA 1
ATOM 1833 C C . ARG B 1 56 ? -14.203 30.453 10.609 1 92.88 56 ARG B C 1
ATOM 1835 O O . ARG B 1 56 ? -14.156 29.25 10.383 1 92.88 56 ARG B O 1
ATOM 1842 N N . LEU B 1 57 ? -13.211 31.172 11.062 1 93 57 LEU B N 1
ATOM 1843 C CA . LEU B 1 57 ? -11.898 30.578 11.211 1 93 57 LEU B CA 1
ATOM 1844 C C . LEU B 1 57 ? -11.656 30.141 12.656 1 93 57 LEU B C 1
ATOM 1846 O O . LEU B 1 57 ? -12.023 30.844 13.594 1 93 57 LEU B O 1
ATOM 1850 N N . LEU B 1 58 ? -11.023 28.953 12.773 1 91.44 58 LEU B N 1
ATOM 1851 C CA . LEU B 1 58 ? -10.688 28.406 14.086 1 91.44 58 LEU B CA 1
ATOM 1852 C C . LEU B 1 58 ? -9.406 29.047 14.625 1 91.44 58 LEU B C 1
ATOM 1854 O O . LEU B 1 58 ? -9.266 29.219 15.836 1 91.44 58 LEU B O 1
ATOM 1858 N N . PHE B 1 59 ? -8.461 29.359 13.711 1 90.12 59 PHE B N 1
ATOM 1859 C CA . PHE B 1 59 ? -7.168 29.922 14.086 1 90.12 59 PHE B CA 1
ATOM 1860 C C . PHE B 1 59 ? -7 31.312 13.516 1 90.12 59 PHE B C 1
ATOM 1862 O O . PHE B 1 59 ? -6.973 31.5 12.297 1 90.12 59 PHE B O 1
ATOM 1869 N N . THR B 1 60 ? -6.926 32.281 14.32 1 88.12 60 THR B N 1
ATOM 1870 C CA . THR B 1 60 ? -6.766 33.656 13.914 1 88.12 60 THR B CA 1
ATOM 1871 C C . THR B 1 60 ? -5.633 34.344 14.688 1 88.12 60 THR B C 1
ATOM 1873 O O . THR B 1 60 ? -5.148 33.781 15.68 1 88.12 60 THR B O 1
ATOM 1876 N N . ARG B 1 61 ? -5.227 35.406 14.148 1 84.25 61 ARG B N 1
ATOM 1877 C CA . ARG B 1 61 ? -4.207 36.188 14.852 1 84.25 61 ARG B CA 1
ATOM 1878 C C . ARG B 1 61 ? -4.73 36.656 16.203 1 84.25 61 ARG B C 1
ATOM 1880 O O . ARG B 1 61 ? -5.914 36.969 16.328 1 84.25 61 ARG B O 1
ATOM 1887 N N . LEU B 1 62 ? -3.799 36.688 17.141 1 73.81 62 LEU B N 1
ATOM 1888 C CA . LEU B 1 62 ? -4.191 37.062 18.484 1 73.81 62 LEU B CA 1
ATOM 1889 C C . LEU B 1 62 ? -4.5 38.562 18.547 1 73.81 62 LEU B C 1
ATOM 1891 O O . LEU B 1 62 ? -5.234 39.031 19.422 1 73.81 62 LEU B O 1
ATOM 1895 N N . ASP B 1 63 ? -3.932 39.281 17.609 1 70.81 63 ASP B N 1
ATOM 1896 C CA . ASP B 1 63 ? -4.121 40.719 17.656 1 70.81 63 ASP B CA 1
ATOM 1897 C C . ASP B 1 63 ? -5.43 41.125 16.984 1 70.81 63 ASP B C 1
ATOM 1899 O O . ASP B 1 63 ? -5.719 42.344 16.844 1 70.81 63 ASP B O 1
ATOM 1903 N N . GLY B 1 64 ? -6.246 40.156 16.578 1 66.62 64 GLY B N 1
ATOM 1904 C CA . GLY B 1 64 ? -7.539 40.469 15.977 1 66.62 64 GLY B CA 1
ATOM 1905 C C . GLY B 1 64 ? -7.449 40.781 14.5 1 66.62 64 GLY B C 1
ATOM 1906 O O . GLY B 1 64 ? -8.461 41.094 13.867 1 66.62 64 GLY B O 1
ATOM 1907 N N . ALA B 1 65 ? -6.23 40.75 14.047 1 65.06 65 ALA B N 1
ATOM 1908 C CA . ALA B 1 65 ? -6 41.25 12.695 1 65.06 65 ALA B CA 1
ATOM 1909 C C . ALA B 1 65 ? -6.41 40.219 11.648 1 65.06 65 ALA B C 1
ATOM 1911 O O . ALA B 1 65 ? -6.188 40.438 10.453 1 65.06 65 ALA B O 1
ATOM 1912 N N . GLY B 1 66 ? -6.992 39.219 12.195 1 78.12 66 GLY B N 1
ATOM 1913 C CA . GLY B 1 66 ? -7.535 38.375 11.133 1 78.12 66 GLY B CA 1
ATOM 1914 C C . GLY B 1 66 ? -6.836 37.062 11.008 1 78.12 66 GLY B C 1
ATOM 1915 O O . GLY B 1 66 ? -6.488 36.438 12.016 1 78.12 66 GLY B O 1
ATOM 1916 N N . ALA B 1 67 ? -6.586 36.625 9.688 1 82.56 67 ALA B N 1
ATOM 1917 C CA . ALA B 1 67 ? -6.047 35.312 9.352 1 82.56 67 ALA B CA 1
ATOM 1918 C C . ALA B 1 67 ? -4.555 35.25 9.648 1 82.56 67 ALA B C 1
ATOM 1920 O O . ALA B 1 67 ? -3.83 36.219 9.484 1 82.56 67 ALA B O 1
ATOM 1921 N N . VAL B 1 68 ? -4.145 34.062 10.172 1 85.12 68 VAL B N 1
ATOM 1922 C CA . VAL B 1 68 ? -2.73 33.812 10.445 1 85.12 68 VAL B CA 1
ATOM 1923 C C . VAL B 1 68 ? -1.955 33.75 9.133 1 85.12 68 VAL B C 1
ATOM 1925 O O . VAL B 1 68 ? -2.334 33 8.227 1 85.12 68 VAL B O 1
ATOM 1928 N N . ARG B 1 69 ? -0.892 34.531 9.039 1 84.06 69 ARG B N 1
ATOM 1929 C CA . ARG B 1 69 ? -0.019 34.438 7.867 1 84.06 69 ARG B CA 1
ATOM 1930 C C . ARG B 1 69 ? 0.992 33.312 8.016 1 84.06 69 ARG B C 1
ATOM 1932 O O . ARG B 1 69 ? 1.54 33.094 9.102 1 84.06 69 ARG B O 1
ATOM 1939 N N . ARG B 1 70 ? 1.27 32.625 6.93 1 83.94 70 ARG B N 1
ATOM 1940 C CA . ARG B 1 70 ? 2.17 31.484 6.93 1 83.94 70 ARG B CA 1
ATOM 1941 C C . ARG B 1 70 ? 3.551 31.859 7.445 1 83.94 70 ARG B C 1
ATOM 1943 O O . ARG B 1 70 ? 4.133 31.156 8.273 1 83.94 70 ARG B O 1
ATOM 1950 N N . SER B 1 71 ? 4.09 32.938 6.906 1 84.19 71 SER B N 1
ATOM 1951 C CA . SER B 1 71 ? 5.438 33.375 7.27 1 84.19 71 SER B CA 1
ATOM 1952 C C . SER B 1 71 ? 5.52 33.75 8.75 1 84.19 71 SER B C 1
ATOM 1954 O O . SER B 1 71 ? 6.508 33.438 9.414 1 84.19 71 SER B O 1
ATOM 1956 N N . ASP B 1 72 ? 4.43 34.375 9.195 1 83.88 72 ASP B N 1
ATOM 1957 C CA . ASP B 1 72 ? 4.395 34.75 10.609 1 83.88 72 ASP B CA 1
ATOM 1958 C C . ASP B 1 72 ? 4.348 33.5 11.5 1 83.88 72 ASP B C 1
ATOM 1960 O O . ASP B 1 72 ? 5.066 33.438 12.5 1 83.88 72 ASP B O 1
ATOM 1964 N N . PHE B 1 73 ? 3.537 32.594 11.125 1 88.56 73 PHE B N 1
ATOM 1965 C CA . PHE B 1 73 ? 3.439 31.359 11.891 1 88.56 73 PHE B CA 1
ATOM 1966 C C . PHE B 1 73 ? 4.781 30.625 11.922 1 88.56 73 PHE B C 1
ATOM 1968 O O . PHE B 1 73 ? 5.211 30.156 12.969 1 88.56 73 PHE B O 1
ATOM 1975 N N . ASN B 1 74 ? 5.395 30.484 10.742 1 89.69 74 ASN B N 1
ATOM 1976 C CA . ASN B 1 74 ? 6.672 29.781 10.648 1 89.69 74 ASN B CA 1
ATOM 1977 C C . ASN B 1 74 ? 7.73 30.422 11.539 1 89.69 74 ASN B C 1
ATOM 1979 O O . ASN B 1 74 ? 8.375 29.75 12.336 1 89.69 74 ASN B O 1
ATOM 1983 N N . ASP B 1 75 ? 7.797 31.703 11.461 1 87.31 75 ASP B N 1
ATOM 1984 C CA . ASP B 1 75 ? 8.891 32.438 12.102 1 87.31 75 ASP B CA 1
ATOM 1985 C C . ASP B 1 75 ? 8.617 32.625 13.594 1 87.31 75 ASP B C 1
ATOM 1987 O O . ASP B 1 75 ? 9.547 32.625 14.406 1 87.31 75 ASP B O 1
ATOM 1991 N N . ARG B 1 76 ? 7.328 32.781 13.953 1 87.69 76 ARG B N 1
ATOM 1992 C CA . ARG B 1 76 ? 7.043 33.219 15.312 1 87.69 76 ARG B CA 1
ATOM 1993 C C . ARG B 1 76 ? 6.516 32.094 16.156 1 87.69 76 ARG B C 1
ATOM 1995 O O . ARG B 1 76 ? 6.484 32.188 17.391 1 87.69 76 ARG B O 1
ATOM 2002 N N . THR B 1 77 ? 6.082 31.062 15.508 1 89.62 77 THR B N 1
ATOM 2003 C CA . THR B 1 77 ? 5.496 29.969 16.266 1 89.62 77 THR B CA 1
ATOM 2004 C C . THR B 1 77 ? 6.246 28.656 16 1 89.62 77 THR B C 1
ATOM 2006 O O . THR B 1 77 ? 6.812 28.062 16.922 1 89.62 77 THR B O 1
ATOM 2009 N N . TRP B 1 78 ? 6.395 28.312 14.758 1 92.25 78 TRP B N 1
ATOM 2010 C CA . TRP B 1 78 ? 6.906 26.984 14.406 1 92.25 78 TRP B CA 1
ATOM 2011 C C . TRP B 1 78 ? 8.391 26.875 14.734 1 92.25 78 TRP B C 1
ATOM 2013 O O . TRP B 1 78 ? 8.797 25.984 15.484 1 92.25 78 TRP B O 1
ATOM 2023 N N . LYS B 1 79 ? 9.156 27.734 14.242 1 92.19 79 LYS B N 1
ATOM 2024 C CA . LYS B 1 79 ? 10.602 27.641 14.43 1 92.19 79 LYS B CA 1
ATOM 2025 C C . LYS B 1 79 ? 10.977 27.766 15.906 1 92.19 79 LYS B C 1
ATOM 2027 O O . LYS B 1 79 ? 11.781 27 16.422 1 92.19 79 LYS B O 1
ATOM 2032 N N . PRO B 1 80 ? 10.375 28.719 16.609 1 91.06 80 PRO B N 1
ATOM 2033 C CA . PRO B 1 80 ? 10.648 28.766 18.047 1 91.06 80 PRO B CA 1
ATOM 2034 C C . PRO B 1 80 ? 10.281 27.469 18.75 1 91.06 80 PRO B C 1
ATOM 2036 O O . PRO B 1 80 ? 10.984 27.047 19.672 1 91.06 80 PRO B O 1
ATOM 2039 N N . ALA B 1 81 ? 9.203 26.891 18.359 1 91.19 81 ALA B N 1
ATOM 2040 C CA . ALA B 1 81 ? 8.812 25.625 18.953 1 91.19 81 ALA B CA 1
ATOM 2041 C C . ALA B 1 81 ? 9.852 24.531 18.672 1 91.19 81 ALA B C 1
ATOM 2043 O O . ALA B 1 81 ? 10.148 23.719 19.531 1 91.19 81 ALA B O 1
ATOM 2044 N N . LEU B 1 82 ? 10.383 24.516 17.438 1 92.5 82 LEU B N 1
ATOM 2045 C CA . LEU B 1 82 ? 11.414 23.547 17.078 1 92.5 82 LEU B CA 1
ATOM 2046 C C . LEU B 1 82 ? 12.672 23.75 17.906 1 92.5 82 LEU B C 1
ATOM 2048 O O . LEU B 1 82 ? 13.32 22.781 18.312 1 92.5 82 LEU B O 1
ATOM 2052 N N . VAL B 1 83 ? 12.977 24.969 18.141 1 92.31 83 VAL B N 1
ATOM 2053 C CA . VAL B 1 83 ? 14.125 25.297 18.969 1 92.31 83 VAL B CA 1
ATOM 2054 C C . VAL B 1 83 ? 13.883 24.797 20.391 1 92.31 83 VAL B C 1
ATOM 2056 O O . VAL B 1 83 ? 14.75 24.141 20.984 1 92.31 83 VAL B O 1
ATOM 2059 N N . ALA B 1 84 ? 12.727 25.078 20.938 1 93.06 84 ALA B N 1
ATOM 2060 C CA . ALA B 1 84 ? 12.383 24.672 22.297 1 93.06 84 ALA B CA 1
ATOM 2061 C C . ALA B 1 84 ? 12.438 23.156 22.438 1 93.06 84 ALA B C 1
ATOM 2063 O O . ALA B 1 84 ? 12.789 22.641 23.5 1 93.06 84 ALA B O 1
ATOM 2064 N N . ALA B 1 85 ? 12.156 22.469 21.375 1 91.75 85 ALA B N 1
ATOM 2065 C CA . ALA B 1 85 ? 12.141 21 21.391 1 91.75 85 ALA B CA 1
ATOM 2066 C C . ALA B 1 85 ? 13.531 20.438 21.109 1 91.75 85 ALA B C 1
ATOM 2068 O O . ALA B 1 85 ? 13.734 19.219 21.156 1 91.75 85 ALA B O 1
ATOM 2069 N N . GLY B 1 86 ? 14.445 21.281 20.734 1 91.88 86 GLY B N 1
ATOM 2070 C CA . GLY B 1 86 ? 15.812 20.859 20.484 1 91.88 86 GLY B CA 1
ATOM 2071 C C . GLY B 1 86 ? 16.016 20.281 19.094 1 91.88 86 GLY B C 1
ATOM 2072 O O . GLY B 1 86 ? 16.938 19.484 18.875 1 91.88 86 GLY B O 1
ATOM 2073 N N . VAL B 1 87 ? 15.188 20.656 18.188 1 91.19 87 VAL B N 1
ATOM 2074 C CA . VAL B 1 87 ? 15.234 20.078 16.844 1 91.19 87 VAL B CA 1
ATOM 2075 C C . VAL B 1 87 ? 16.156 20.906 15.953 1 91.19 87 VAL B C 1
ATOM 2077 O O . VAL B 1 87 ? 16.844 20.359 15.094 1 91.19 87 VAL B O 1
ATOM 2080 N N . ILE B 1 88 ? 16.047 22.219 16.109 1 90.81 88 ILE B N 1
ATOM 2081 C CA . ILE B 1 88 ? 16.938 23.109 15.383 1 90.81 88 ILE B CA 1
ATOM 2082 C C . ILE B 1 88 ? 17.641 24.047 16.359 1 90.81 88 ILE B C 1
ATOM 2084 O O . ILE B 1 88 ? 17.172 24.25 17.484 1 90.81 88 ILE B O 1
ATOM 2088 N N . PRO B 1 89 ? 18.703 24.531 15.977 1 90.81 89 PRO B N 1
ATOM 2089 C CA . PRO B 1 89 ? 19.391 25.453 16.875 1 90.81 89 PRO B CA 1
ATOM 2090 C C . PRO B 1 89 ? 18.719 26.812 16.969 1 90.81 89 PRO B C 1
ATOM 2092 O O . PRO B 1 89 ? 18.062 27.25 16.016 1 90.81 89 PRO B O 1
ATOM 2095 N N . ALA B 1 90 ? 18.859 27.422 18.078 1 91.5 90 ALA B N 1
ATOM 2096 C CA . ALA B 1 90 ? 18.391 28.781 18.234 1 91.5 90 ALA B CA 1
ATOM 2097 C C . ALA B 1 90 ? 19.188 29.75 17.344 1 91.5 90 ALA B C 1
ATOM 2099 O O . ALA B 1 90 ? 20.391 29.594 17.188 1 91.5 90 ALA B O 1
ATOM 2100 N N . PRO B 1 91 ? 18.5 30.688 16.797 1 89.62 91 PRO B N 1
ATOM 2101 C CA . PRO B 1 91 ? 19.234 31.672 16.016 1 89.62 91 PRO B CA 1
ATOM 2102 C C . PRO B 1 91 ? 20.141 32.562 16.875 1 89.62 91 PRO B C 1
ATOM 2104 O O . PRO B 1 91 ? 19.875 32.75 18.062 1 89.62 91 PRO B O 1
ATOM 2107 N N . LYS B 1 92 ? 21.266 33 16.266 1 84.5 92 LYS B N 1
ATOM 2108 C CA . LYS B 1 92 ? 22.125 33.938 16.953 1 84.5 92 LYS B CA 1
ATOM 2109 C C . LYS B 1 92 ? 21.406 35.281 17.188 1 84.5 92 LYS B C 1
ATOM 2111 O O . LYS B 1 92 ? 20.469 35.625 16.438 1 84.5 92 LYS B O 1
ATOM 2116 N N . PRO B 1 93 ? 21.766 36 18.25 1 84.44 93 PRO B N 1
ATOM 2117 C CA . PRO B 1 93 ? 21.109 37.281 18.5 1 84.44 93 PRO B CA 1
ATOM 2118 C C . PRO B 1 93 ? 21.094 38.188 17.266 1 84.44 93 PRO B C 1
ATOM 2120 O O . PRO B 1 93 ? 22.125 38.375 16.609 1 84.44 93 PRO B O 1
ATOM 2123 N N . GLY B 1 94 ? 19.922 38.625 16.922 1 84.38 94 GLY B N 1
ATOM 2124 C CA . GLY B 1 94 ? 19.797 39.5 15.797 1 84.38 94 GLY B CA 1
ATOM 2125 C C . GLY B 1 94 ? 19.625 38.781 14.469 1 84.38 94 GLY B C 1
ATOM 2126 O O . GLY B 1 94 ? 19.5 39.438 13.422 1 84.38 94 GLY B O 1
ATOM 2127 N N . GLU B 1 95 ? 19.828 37.531 14.531 1 83.06 95 GLU B N 1
ATOM 2128 C CA . GLU B 1 95 ? 19.719 36.75 13.297 1 83.06 95 GLU B CA 1
ATOM 2129 C C . GLU B 1 95 ? 18.359 36.062 13.211 1 83.06 95 GLU B C 1
ATOM 2131 O O . GLU B 1 95 ? 17.703 35.844 14.227 1 83.06 95 GLU B O 1
ATOM 2136 N N . ARG B 1 96 ? 17.969 35.875 12.008 1 82.75 96 ARG B N 1
ATOM 2137 C CA . ARG B 1 96 ? 16.75 35.125 11.773 1 82.75 96 ARG B CA 1
ATOM 2138 C C . ARG B 1 96 ? 17 33.625 11.852 1 82.75 96 ARG B C 1
ATOM 2140 O O . ARG B 1 96 ? 18.141 33.188 11.805 1 82.75 96 ARG B O 1
ATOM 2147 N N . HIS B 1 97 ? 15.953 32.875 12.055 1 82.56 97 HIS B N 1
ATOM 2148 C CA . HIS B 1 97 ? 16.078 31.422 12.047 1 82.56 97 HIS B CA 1
ATOM 2149 C C . HIS B 1 97 ? 16.625 30.922 10.711 1 82.56 97 HIS B C 1
ATOM 2151 O O . HIS B 1 97 ? 16.281 31.469 9.656 1 82.56 97 HIS B O 1
ATOM 2157 N N . HIS B 1 98 ? 17.422 29.984 10.836 1 76.94 98 HIS B N 1
ATOM 2158 C CA . HIS B 1 98 ? 17.906 29.328 9.617 1 76.94 98 HIS B CA 1
ATOM 2159 C C . HIS B 1 98 ? 16.797 28.547 8.93 1 76.94 98 HIS B C 1
ATOM 2161 O O . HIS B 1 98 ? 15.836 28.125 9.578 1 76.94 98 HIS B O 1
ATOM 2167 N N . ALA B 1 99 ? 16.984 28.578 7.605 1 78.19 99 ALA B N 1
ATOM 2168 C CA . ALA B 1 99 ? 16.047 27.766 6.848 1 78.19 99 ALA B CA 1
ATOM 2169 C C . ALA B 1 99 ? 16.094 26.312 7.309 1 78.19 99 ALA B C 1
ATOM 2171 O O . ALA B 1 99 ? 17.172 25.766 7.57 1 78.19 99 ALA B O 1
ATOM 2172 N N . ALA B 1 100 ? 15.039 25.734 7.715 1 77.88 100 ALA B N 1
ATOM 2173 C CA . ALA B 1 100 ? 14.922 24.344 8.117 1 77.88 100 ALA B CA 1
ATOM 2174 C C . ALA B 1 100 ? 13.938 23.594 7.223 1 77.88 100 ALA B C 1
ATOM 2176 O O . ALA B 1 100 ? 12.891 23.141 7.684 1 77.88 100 ALA B O 1
ATOM 2177 N N . ARG B 1 101 ? 14.328 23.375 6.082 1 76.75 101 ARG B N 1
ATOM 2178 C CA . ARG B 1 101 ? 13.438 22.844 5.047 1 76.75 101 ARG B CA 1
ATOM 2179 C C . ARG B 1 101 ? 12.93 21.453 5.418 1 76.75 101 ARG B C 1
ATOM 2181 O O . ARG B 1 101 ? 11.766 21.125 5.168 1 76.75 101 ARG B O 1
ATOM 2188 N N . ASP B 1 102 ? 13.797 20.703 6.023 1 80.94 102 ASP B N 1
ATOM 2189 C CA . ASP B 1 102 ? 13.438 19.328 6.332 1 80.94 102 ASP B CA 1
ATOM 2190 C C . ASP B 1 102 ? 12.609 19.25 7.613 1 80.94 102 ASP B C 1
ATOM 2192 O O . ASP B 1 102 ? 12.023 18.203 7.922 1 80.94 102 ASP B O 1
ATOM 2196 N N . GLN B 1 103 ? 12.625 20.422 8.258 1 82.38 103 GLN B N 1
ATOM 2197 C CA . GLN B 1 103 ? 11.914 20.422 9.531 1 82.38 103 GLN B CA 1
ATOM 2198 C C . GLN B 1 103 ? 10.695 21.344 9.484 1 82.38 103 GLN B C 1
ATOM 2200 O O . GLN B 1 103 ? 10.258 21.844 10.523 1 82.38 103 GLN B O 1
ATOM 2205 N N . GLY B 1 104 ? 10.312 21.531 8.305 1 84.81 104 GLY B N 1
ATOM 2206 C CA . GLY B 1 104 ? 9.078 22.297 8.172 1 84.81 104 GLY B CA 1
ATOM 2207 C C . GLY B 1 104 ? 7.844 21.484 8.539 1 84.81 104 GLY B C 1
ATOM 2208 O O . GLY B 1 104 ? 7.953 20.375 9.039 1 84.81 104 GLY B O 1
ATOM 2209 N N . MET B 1 105 ? 6.652 22.031 8.352 1 85.5 105 MET B N 1
ATOM 2210 C CA . MET B 1 105 ? 5.383 21.422 8.719 1 85.5 105 MET B CA 1
ATOM 2211 C C . MET B 1 105 ? 5.156 20.125 7.949 1 85.5 105 MET B C 1
ATOM 2213 O O . MET B 1 105 ? 4.363 19.281 8.367 1 85.5 105 MET B O 1
ATOM 2217 N N . HIS B 1 106 ? 5.922 19.891 6.852 1 89.25 106 HIS B N 1
ATOM 2218 C CA . HIS B 1 106 ? 5.836 18.656 6.066 1 89.25 106 HIS B CA 1
ATOM 2219 C C . HIS B 1 106 ? 6.309 17.453 6.871 1 89.25 106 HIS B C 1
ATOM 2221 O O . HIS B 1 106 ? 5.859 16.328 6.637 1 89.25 106 HIS B O 1
ATOM 2227 N N . ALA B 1 107 ? 7.164 17.844 7.824 1 91.19 107 ALA B N 1
ATOM 2228 C CA . ALA B 1 107 ? 7.645 16.781 8.703 1 91.19 107 ALA B CA 1
ATOM 2229 C C . ALA B 1 107 ? 6.492 16.156 9.484 1 91.19 107 ALA B C 1
ATOM 2231 O O . ALA B 1 107 ? 6.492 14.945 9.734 1 91.19 107 ALA B O 1
ATOM 2232 N N . LEU B 1 108 ? 5.531 16.969 9.867 1 92.12 108 LEU B N 1
ATOM 2233 C CA . LEU B 1 108 ? 4.383 16.469 10.602 1 92.12 108 LEU B CA 1
ATOM 2234 C C . LEU B 1 108 ? 3.525 15.562 9.719 1 92.12 108 LEU B C 1
ATOM 2236 O O . LEU B 1 108 ? 2.969 14.57 10.188 1 92.12 108 LEU B O 1
ATOM 2240 N N . ARG B 1 109 ? 3.525 15.953 8.445 1 92.88 109 ARG B N 1
ATOM 2241 C CA . ARG B 1 109 ? 2.82 15.117 7.477 1 92.88 109 ARG B CA 1
ATOM 2242 C C . ARG B 1 109 ? 3.52 13.766 7.305 1 92.88 109 ARG B C 1
ATOM 2244 O O . ARG B 1 109 ? 2.863 12.727 7.215 1 92.88 109 ARG B O 1
ATOM 2251 N N . HIS B 1 110 ? 4.777 13.781 7.309 1 94.62 110 HIS B N 1
ATOM 2252 C CA . HIS B 1 110 ? 5.539 12.547 7.219 1 94.62 110 HIS B CA 1
ATOM 2253 C C . HIS B 1 110 ? 5.332 11.68 8.453 1 94.62 110 HIS B C 1
ATOM 2255 O O . HIS B 1 110 ? 5.199 10.453 8.344 1 94.62 110 HIS B O 1
ATOM 2261 N N . PHE B 1 111 ? 5.352 12.375 9.5 1 94.25 111 PHE B N 1
ATOM 2262 C CA . PHE B 1 111 ? 5.113 11.664 10.75 1 94.25 111 PHE B CA 1
ATOM 2263 C C . PHE B 1 111 ? 3.736 11.008 10.75 1 94.25 111 PHE B C 1
ATOM 2265 O O . PHE B 1 111 ? 3.596 9.844 11.125 1 94.25 111 PHE B O 1
ATOM 2272 N N . TYR B 1 112 ? 2.785 11.727 10.305 1 95.56 112 TYR B N 1
ATOM 2273 C CA . TYR B 1 112 ? 1.426 11.219 10.18 1 95.56 112 TYR B CA 1
ATOM 2274 C C . TYR B 1 112 ? 1.389 9.984 9.281 1 95.56 112 TYR B C 1
ATOM 2276 O O . TYR B 1 112 ? 0.787 8.969 9.633 1 95.56 112 TYR B O 1
ATOM 2284 N N . ALA B 1 113 ? 2.016 10.055 8.164 1 96.44 113 ALA B N 1
ATOM 2285 C CA . ALA B 1 113 ? 2.084 8.945 7.219 1 96.44 113 ALA B CA 1
ATOM 2286 C C . ALA B 1 113 ? 2.729 7.719 7.859 1 96.44 113 ALA B C 1
ATOM 2288 O O . ALA B 1 113 ? 2.207 6.605 7.754 1 96.44 113 ALA B O 1
ATOM 2289 N N . SER B 1 114 ? 3.832 7.953 8.539 1 95.06 114 SER B N 1
ATOM 2290 C CA . SER B 1 114 ? 4.551 6.875 9.203 1 95.06 114 SER B CA 1
ATOM 2291 C C . SER B 1 114 ? 3.676 6.191 10.25 1 95.06 114 SER B C 1
ATOM 2293 O O . SER B 1 114 ? 3.639 4.961 10.328 1 95.06 114 SER B O 1
ATOM 2295 N N . LEU B 1 115 ? 2.99 7.004 10.961 1 94.5 115 LEU B N 1
ATOM 2296 C CA . LEU B 1 115 ? 2.119 6.488 12.016 1 94.5 115 LEU B CA 1
ATOM 2297 C C . LEU B 1 115 ? 1.02 5.609 11.43 1 94.5 115 LEU B C 1
ATOM 2299 O O . LEU B 1 115 ? 0.758 4.516 11.938 1 94.5 115 LEU B O 1
ATOM 2303 N N . LEU B 1 116 ? 0.377 6.078 10.406 1 94.44 116 LEU B N 1
ATOM 2304 C CA . LEU B 1 116 ? -0.729 5.344 9.797 1 94.44 116 LEU B CA 1
ATOM 2305 C C . LEU B 1 116 ? -0.24 4.039 9.18 1 94.44 116 LEU B C 1
ATOM 2307 O O . LEU B 1 116 ? -0.885 2.998 9.32 1 94.44 116 LEU B O 1
ATOM 2311 N N . LEU B 1 117 ? 0.905 4.074 8.477 1 92.19 117 LEU B N 1
ATOM 2312 C CA . LEU B 1 117 ? 1.452 2.873 7.855 1 92.19 117 LEU B CA 1
ATOM 2313 C C . LEU B 1 117 ? 1.871 1.855 8.906 1 92.19 117 LEU B C 1
ATOM 2315 O O . LEU B 1 117 ? 1.629 0.656 8.75 1 92.19 117 LEU B O 1
ATOM 2319 N N . ASP B 1 118 ? 2.424 2.387 9.961 1 90.25 118 ASP B N 1
ATOM 2320 C CA . ASP B 1 118 ? 2.824 1.519 11.07 1 90.25 118 ASP B CA 1
ATOM 2321 C C . ASP B 1 118 ? 1.609 0.847 11.703 1 90.25 118 ASP B C 1
ATOM 2323 O O . ASP B 1 118 ? 1.699 -0.286 12.18 1 90.25 118 ASP B O 1
ATOM 2327 N N . ALA B 1 119 ? 0.5 1.525 11.664 1 90.56 119 ALA B N 1
ATOM 2328 C CA . ALA B 1 119 ? -0.732 1.019 12.258 1 90.56 119 ALA B CA 1
ATOM 2329 C C . ALA B 1 119 ? -1.46 0.078 11.305 1 90.56 119 ALA B C 1
ATOM 2331 O O . ALA B 1 119 ? -2.521 -0.456 11.633 1 90.56 119 ALA B O 1
ATOM 2332 N N . GLY B 1 120 ? -0.961 -0.066 10.07 1 87.31 120 GLY B N 1
ATOM 2333 C CA . GLY B 1 120 ? -1.521 -1.053 9.164 1 87.31 120 GLY B CA 1
ATOM 2334 C C . GLY B 1 120 ? -2.455 -0.45 8.133 1 87.31 120 GLY B C 1
ATOM 2335 O O . GLY B 1 120 ? -3.168 -1.175 7.434 1 87.31 120 GLY B O 1
ATOM 2336 N N . GLU B 1 121 ? -2.518 0.879 8.148 1 91.44 121 GLU B N 1
ATOM 2337 C CA . GLU B 1 121 ? -3.299 1.501 7.086 1 91.44 121 GLU B CA 1
ATOM 2338 C C . GLU B 1 121 ? -2.66 1.268 5.723 1 91.44 121 GLU B C 1
ATOM 2340 O O . GLU B 1 121 ? -1.448 1.061 5.625 1 91.44 121 GLU B O 1
ATOM 2345 N N . ASN B 1 122 ? -3.49 1.265 4.664 1 91.62 122 ASN B N 1
ATOM 2346 C CA . ASN B 1 122 ? -2.945 0.981 3.34 1 91.62 122 ASN B CA 1
ATOM 2347 C C . ASN B 1 122 ? -2.605 2.264 2.586 1 91.62 122 ASN B C 1
ATOM 2349 O O . ASN B 1 122 ? -3.049 3.348 2.969 1 91.62 122 ASN B O 1
ATOM 2353 N N . ILE B 1 123 ? -1.866 2.18 1.529 1 93.44 123 ILE B N 1
ATOM 2354 C CA . ILE B 1 123 ? -1.28 3.281 0.773 1 93.44 123 ILE B CA 1
ATOM 2355 C C . ILE B 1 123 ? -2.387 4.098 0.11 1 93.44 123 ILE B C 1
ATOM 2357 O O . ILE B 1 123 ? -2.258 5.312 -0.051 1 93.44 123 ILE B O 1
ATOM 2361 N N . LYS B 1 124 ? -3.395 3.418 -0.301 1 92.75 124 LYS B N 1
ATOM 2362 C CA . LYS B 1 124 ? -4.496 4.125 -0.95 1 92.75 124 LYS B CA 1
ATOM 2363 C C . LYS B 1 124 ? -5.188 5.074 0.023 1 92.75 124 LYS B C 1
ATOM 2365 O O . LYS B 1 124 ? -5.414 6.242 -0.299 1 92.75 124 LYS B O 1
ATOM 2370 N N . ALA B 1 125 ? -5.512 4.578 1.141 1 93.5 125 ALA B N 1
ATOM 2371 C CA . ALA B 1 125 ? -6.129 5.41 2.17 1 93.5 125 ALA B CA 1
ATOM 2372 C C . ALA B 1 125 ? -5.223 6.582 2.541 1 93.5 125 ALA B C 1
ATOM 2374 O O . ALA B 1 125 ? -5.676 7.727 2.615 1 93.5 125 ALA B O 1
ATOM 2375 N N . LEU B 1 126 ? -3.979 6.258 2.787 1 95.75 126 LEU B N 1
ATOM 2376 C CA . LEU B 1 126 ? -3.016 7.293 3.139 1 95.75 126 LEU B CA 1
ATOM 2377 C C . LEU B 1 126 ? -2.961 8.375 2.064 1 95.75 126 LEU B C 1
ATOM 2379 O O . LEU B 1 126 ? -2.953 9.57 2.377 1 95.75 126 LEU B O 1
ATOM 2383 N N . SER B 1 127 ? -2.91 7.934 0.812 1 95.06 127 SER B N 1
ATOM 2384 C CA . SER B 1 127 ? -2.891 8.875 -0.303 1 95.06 127 SER B CA 1
ATOM 2385 C C . SER B 1 127 ? -4.094 9.812 -0.257 1 95.06 127 SER B C 1
ATOM 2387 O O . SER B 1 127 ? -3.953 11.016 -0.47 1 95.06 127 SER B O 1
ATOM 2389 N N . HIS B 1 128 ? -5.215 9.258 0.053 1 93.94 128 HIS B N 1
ATOM 2390 C CA . HIS B 1 128 ? -6.438 10.047 0.164 1 93.94 128 HIS B CA 1
ATOM 2391 C C . HIS B 1 128 ? -6.34 11.055 1.299 1 93.94 128 HIS B C 1
ATOM 2393 O O . HIS B 1 128 ? -6.617 12.242 1.104 1 93.94 128 HIS B O 1
ATOM 2399 N N . TYR B 1 129 ? -5.895 10.625 2.443 1 94.88 129 TYR B N 1
ATOM 2400 C CA . TYR B 1 129 ? -5.801 11.508 3.605 1 94.88 129 TYR B CA 1
ATOM 2401 C C . TYR B 1 129 ? -4.809 12.633 3.355 1 94.88 129 TYR B C 1
ATOM 2403 O O . TYR B 1 129 ? -5.023 13.766 3.791 1 94.88 129 TYR B O 1
ATOM 2411 N N . LEU B 1 130 ? -3.764 12.32 2.65 1 94.31 130 LEU B N 1
ATOM 2412 C CA . LEU B 1 130 ? -2.727 13.305 2.375 1 94.31 130 LEU B CA 1
ATOM 2413 C C . LEU B 1 130 ? -3.133 14.219 1.223 1 94.31 130 LEU B C 1
ATOM 2415 O O . LEU B 1 130 ? -2.543 15.281 1.029 1 94.31 130 LEU B O 1
ATOM 2419 N N . GLY B 1 131 ? -4.102 13.812 0.463 1 92.69 131 GLY B N 1
ATOM 2420 C CA . GLY B 1 131 ? -4.574 14.609 -0.656 1 92.69 131 GLY B CA 1
ATOM 2421 C C . GLY B 1 131 ? -3.719 14.461 -1.898 1 92.69 131 GLY B C 1
ATOM 2422 O O . GLY B 1 131 ? -3.527 15.43 -2.645 1 92.69 131 GLY B O 1
ATOM 2423 N N . HIS B 1 132 ? -3.078 13.289 -2.053 1 92.88 132 HIS B N 1
ATOM 2424 C CA . HIS B 1 132 ? -2.311 13.016 -3.262 1 92.88 132 HIS B CA 1
ATOM 2425 C C . HIS B 1 132 ? -3.215 12.531 -4.391 1 92.88 132 HIS B C 1
ATOM 2427 O O . HIS B 1 132 ? -4.035 11.625 -4.191 1 92.88 132 HIS B O 1
ATOM 2433 N N . ASP B 1 133 ? -3.031 13.086 -5.512 1 90.62 133 ASP B N 1
ATOM 2434 C CA . ASP B 1 133 ? -3.84 12.711 -6.668 1 90.62 133 ASP B CA 1
ATOM 2435 C C . ASP B 1 133 ? -3.492 11.305 -7.152 1 90.62 133 ASP B C 1
ATOM 2437 O O . ASP B 1 133 ? -4.352 10.594 -7.684 1 90.62 133 ASP B O 1
ATOM 2441 N N . ASP B 1 134 ? -2.285 10.953 -6.957 1 91.62 134 ASP B N 1
ATOM 2442 C CA . ASP B 1 134 ? -1.774 9.672 -7.418 1 91.62 134 ASP B CA 1
ATOM 2443 C C . ASP B 1 134 ? -1.221 8.852 -6.258 1 91.62 134 ASP B C 1
ATOM 2445 O O . ASP B 1 134 ? -0.163 9.172 -5.711 1 91.62 134 ASP B 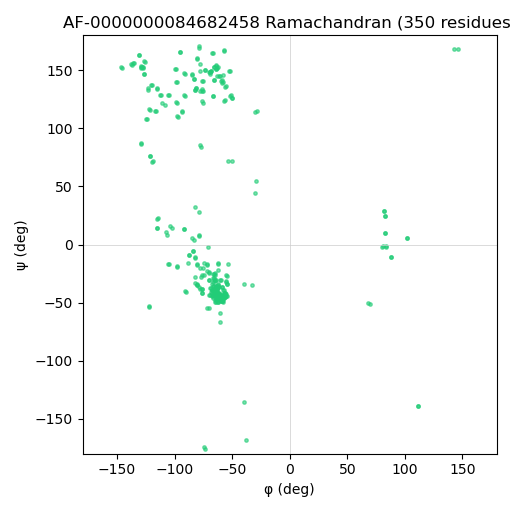O 1
ATOM 2449 N N . PRO B 1 135 ? -1.879 7.723 -6.043 1 93.56 135 PRO B N 1
ATOM 2450 C CA . PRO B 1 135 ? -1.361 6.879 -4.961 1 93.56 135 PRO B CA 1
ATOM 2451 C C . PRO B 1 135 ? 0.026 6.316 -5.262 1 93.56 135 PRO B C 1
ATOM 2453 O O . PRO B 1 135 ? 0.771 5.973 -4.34 1 93.56 135 PRO B O 1
ATOM 2456 N N . GLY B 1 136 ? 0.363 6.18 -6.551 1 94.06 136 GLY B N 1
ATOM 2457 C CA . GLY B 1 136 ? 1.715 5.781 -6.906 1 94.06 136 GLY B CA 1
ATOM 2458 C C . GLY B 1 136 ? 2.775 6.734 -6.391 1 94.06 136 GLY B C 1
ATOM 2459 O O . GLY B 1 136 ? 3.854 6.309 -5.977 1 94.06 136 GLY B O 1
ATOM 2460 N N . PHE B 1 137 ? 2.459 8.039 -6.402 1 94.75 137 PHE B N 1
ATOM 2461 C CA . PHE B 1 137 ? 3.361 9.031 -5.828 1 94.75 137 PHE B CA 1
ATOM 2462 C C . PHE B 1 137 ? 3.551 8.789 -4.336 1 94.75 137 PHE B C 1
ATOM 2464 O O . PHE B 1 137 ? 4.684 8.773 -3.844 1 94.75 137 PHE B O 1
ATOM 2471 N N . THR B 1 138 ? 2.457 8.625 -3.578 1 95.5 138 THR B N 1
ATOM 2472 C CA . THR B 1 138 ? 2.52 8.352 -2.145 1 95.5 138 THR B CA 1
ATOM 2473 C C . THR B 1 138 ? 3.381 7.129 -1.862 1 95.5 138 THR B C 1
ATOM 2475 O O . THR B 1 138 ? 4.215 7.141 -0.954 1 95.5 138 THR B O 1
ATOM 2478 N N . LEU B 1 139 ? 3.131 6.098 -2.701 1 95.69 139 LEU B N 1
ATOM 2479 C CA . LEU B 1 139 ? 3.895 4.863 -2.561 1 95.69 139 LEU B CA 1
ATOM 2480 C C . LEU B 1 139 ? 5.391 5.129 -2.701 1 95.69 139 LEU B C 1
ATOM 2482 O O . LEU B 1 139 ? 6.188 4.652 -1.891 1 95.69 139 LEU B O 1
ATOM 2486 N N . ARG B 1 140 ? 5.789 5.855 -3.615 1 94.5 140 ARG B N 1
ATOM 2487 C CA . ARG B 1 140 ? 7.199 6.152 -3.855 1 94.5 140 ARG B CA 1
ATOM 2488 C C . ARG B 1 140 ? 7.805 6.914 -2.682 1 94.5 140 ARG B C 1
ATOM 2490 O O . ARG B 1 140 ? 8.922 6.621 -2.258 1 94.5 140 ARG B O 1
ATOM 2497 N N . VAL B 1 141 ? 7.078 7.824 -2.18 1 94.75 141 VAL B N 1
ATOM 2498 C CA . VAL B 1 141 ? 7.574 8.68 -1.107 1 94.75 141 VAL B CA 1
ATOM 2499 C C . VAL B 1 141 ? 7.754 7.859 0.168 1 94.75 141 VAL B C 1
ATOM 2501 O O . VAL B 1 141 ? 8.727 8.055 0.906 1 94.75 141 VAL B O 1
ATOM 2504 N N . TYR B 1 142 ? 6.871 6.961 0.364 1 94.69 142 TYR B N 1
ATOM 2505 C CA . TYR B 1 142 ? 6.859 6.332 1.679 1 94.69 142 TYR B CA 1
ATOM 2506 C C . TYR B 1 142 ? 7.199 4.848 1.575 1 94.69 142 TYR B C 1
ATOM 2508 O O . TYR B 1 142 ? 7 4.094 2.529 1 94.69 142 TYR B O 1
ATOM 2516 N N . THR B 1 143 ? 7.695 4.41 0.499 1 91.5 143 THR B N 1
ATOM 2517 C CA . THR B 1 143 ? 8.023 3.016 0.236 1 91.5 143 THR B CA 1
ATOM 2518 C C . THR B 1 143 ? 8.953 2.465 1.319 1 91.5 143 THR B C 1
ATOM 2520 O O . THR B 1 143 ? 8.852 1.295 1.692 1 91.5 143 THR B O 1
ATOM 2523 N N . HIS B 1 144 ? 9.805 3.215 1.849 1 90.94 144 HIS B N 1
ATOM 2524 C CA . HIS B 1 144 ? 10.805 2.777 2.818 1 90.94 144 HIS B CA 1
ATOM 2525 C C . HIS B 1 144 ? 10.156 2.461 4.164 1 90.94 144 HIS B C 1
ATOM 2527 O O . HIS B 1 144 ? 10.781 1.819 5.02 1 90.94 144 HIS B O 1
ATOM 2533 N N . LEU B 1 145 ? 8.969 2.916 4.391 1 90.56 145 LEU B N 1
ATOM 2534 C CA . LEU B 1 145 ? 8.266 2.682 5.645 1 90.56 145 LEU B CA 1
ATOM 2535 C C . LEU B 1 145 ? 7.402 1.424 5.555 1 90.56 145 LEU B C 1
ATOM 2537 O O . LEU B 1 145 ? 6.551 1.188 6.418 1 90.56 145 LEU B O 1
ATOM 2541 N N . MET B 1 146 ? 7.582 0.603 4.566 1 88.56 146 MET B N 1
ATOM 2542 C CA . MET B 1 146 ? 6.742 -0.569 4.328 1 88.56 146 MET B CA 1
ATOM 2543 C C . MET B 1 146 ? 7.578 -1.845 4.324 1 88.56 146 MET B C 1
ATOM 2545 O O . MET B 1 146 ? 7.789 -2.451 3.273 1 88.56 146 MET B O 1
ATOM 2549 N N . PRO B 1 147 ? 7.91 -2.201 5.527 1 84.5 147 PRO B N 1
ATOM 2550 C CA . PRO B 1 147 ? 8.711 -3.43 5.562 1 84.5 147 PRO B CA 1
ATOM 2551 C C . PRO B 1 147 ? 7.898 -4.668 5.18 1 84.5 147 PRO B C 1
ATOM 2553 O O . PRO B 1 147 ? 6.695 -4.73 5.445 1 84.5 147 PRO B O 1
ATOM 2556 N N . ARG B 1 148 ? 8.609 -5.613 4.57 1 84.38 148 ARG B N 1
ATOM 2557 C CA . ARG B 1 148 ? 7.98 -6.891 4.242 1 84.38 148 ARG B CA 1
ATOM 2558 C C . ARG B 1 148 ? 8.039 -7.848 5.43 1 84.38 148 ARG B C 1
ATOM 2560 O O . ARG B 1 148 ? 8.945 -7.758 6.262 1 84.38 148 ARG B O 1
ATOM 2567 N N . SER B 1 149 ? 7.047 -8.633 5.531 1 87.38 149 SER B N 1
ATOM 2568 C CA . SER B 1 149 ? 7.027 -9.688 6.531 1 87.38 149 SER B CA 1
ATOM 2569 C C . SER B 1 149 ? 6.793 -11.055 5.891 1 87.38 149 SER B C 1
ATOM 2571 O O . SER B 1 149 ? 5.66 -11.398 5.547 1 87.38 149 SER B O 1
ATOM 2573 N N . ASP B 1 150 ? 7.812 -11.859 5.848 1 92.12 150 ASP B N 1
ATOM 2574 C CA . ASP B 1 150 ? 7.68 -13.219 5.328 1 92.12 150 ASP B CA 1
ATOM 2575 C C . ASP B 1 150 ? 6.738 -14.047 6.199 1 92.12 150 ASP B C 1
ATOM 2577 O O . ASP B 1 150 ? 5.965 -14.859 5.691 1 92.12 150 ASP B O 1
ATOM 2581 N N . ALA B 1 151 ? 6.859 -13.781 7.449 1 92.94 151 ALA B N 1
ATOM 2582 C CA . ALA B 1 151 ? 6.027 -14.523 8.398 1 92.94 151 ALA B CA 1
ATOM 2583 C C . ALA B 1 151 ? 4.547 -14.242 8.164 1 92.94 151 ALA B C 1
ATOM 2585 O O . ALA B 1 151 ? 3.723 -15.156 8.172 1 92.94 151 ALA B O 1
ATOM 2586 N N . ARG B 1 152 ? 4.238 -13.031 7.957 1 91.31 152 ARG B N 1
ATOM 2587 C CA . ARG B 1 152 ? 2.852 -12.656 7.703 1 91.31 152 ARG B CA 1
ATOM 2588 C C . ARG B 1 152 ? 2.338 -13.297 6.418 1 91.31 152 ARG B C 1
ATOM 2590 O O . ARG B 1 152 ? 1.215 -13.805 6.375 1 91.31 152 ARG B O 1
ATOM 2597 N N . ALA B 1 153 ? 3.15 -13.266 5.43 1 94.5 153 ALA B N 1
ATOM 2598 C CA . ALA B 1 153 ? 2.762 -13.844 4.145 1 94.5 153 ALA B CA 1
ATOM 2599 C C . ALA B 1 153 ? 2.539 -15.344 4.266 1 94.5 153 ALA B C 1
ATOM 2601 O O . ALA B 1 153 ? 1.544 -15.875 3.764 1 94.5 153 ALA B O 1
ATOM 2602 N N . ARG B 1 154 ? 3.439 -16.016 4.973 1 95.88 154 ARG B N 1
ATOM 2603 C CA . ARG B 1 154 ? 3.303 -17.469 5.168 1 95.88 154 ARG B CA 1
ATOM 2604 C C . ARG B 1 154 ? 2.041 -17.797 5.957 1 95.88 154 ARG B C 1
ATOM 2606 O O . ARG B 1 154 ? 1.285 -18.688 5.586 1 95.88 154 ARG B O 1
ATOM 2613 N N . LYS B 1 155 ? 1.827 -17.047 6.949 1 95.06 155 LYS B N 1
ATOM 2614 C CA . LYS B 1 155 ? 0.673 -17.297 7.809 1 95.06 155 LYS B CA 1
ATOM 2615 C C . LYS B 1 155 ? -0.633 -17.078 7.051 1 95.06 155 LYS B C 1
ATOM 2617 O O . LYS B 1 155 ? -1.604 -17.812 7.254 1 95.06 155 LYS B O 1
ATOM 2622 N N . ALA B 1 156 ? -0.654 -16.062 6.246 1 93.94 156 ALA B N 1
ATOM 2623 C CA . ALA B 1 156 ? -1.851 -15.773 5.461 1 93.94 156 ALA B CA 1
ATOM 2624 C C . ALA B 1 156 ? -2.244 -16.969 4.594 1 93.94 156 ALA B C 1
ATOM 2626 O O . ALA B 1 156 ? -3.414 -17.359 4.555 1 93.94 156 ALA B O 1
ATOM 2627 N N . VAL B 1 157 ? -1.322 -17.594 4.004 1 94.88 157 VAL B N 1
ATOM 2628 C CA . VAL B 1 157 ? -1.596 -18.719 3.129 1 94.88 157 VAL B CA 1
ATOM 2629 C C . VAL B 1 157 ? -1.92 -19.953 3.969 1 94.88 157 VAL B C 1
ATOM 2631 O O . VAL B 1 157 ? -2.861 -20.703 3.666 1 94.88 157 VAL B O 1
ATOM 2634 N N . ASP B 1 158 ? -1.169 -20.141 5.043 1 95.06 158 ASP B N 1
ATOM 2635 C CA . ASP B 1 158 ? -1.394 -21.297 5.902 1 95.06 158 ASP B CA 1
ATOM 2636 C C . ASP B 1 158 ? -2.791 -21.25 6.52 1 95.06 158 ASP B C 1
ATOM 2638 O O . ASP B 1 158 ? -3.418 -22.297 6.711 1 95.06 158 ASP B O 1
ATOM 2642 N N . SER B 1 159 ? -3.256 -20.125 6.801 1 92.44 159 SER B N 1
ATOM 2643 C CA . SER B 1 159 ? -4.559 -19.984 7.445 1 92.44 159 SER B CA 1
ATOM 2644 C C . SER B 1 159 ? -5.684 -20.438 6.523 1 92.44 159 SER B C 1
ATOM 2646 O O . SER B 1 159 ? -6.762 -20.812 6.992 1 92.44 159 SER B O 1
ATOM 2648 N N . LEU B 1 160 ? -5.523 -20.328 5.254 1 88.19 160 LEU B N 1
ATOM 2649 C CA . LEU B 1 160 ? -6.504 -20.797 4.281 1 88.19 160 LEU B CA 1
ATOM 2650 C C . LEU B 1 160 ? -6.824 -22.281 4.5 1 88.19 160 LEU B C 1
ATOM 2652 O O . LEU B 1 160 ? -7.957 -22.719 4.285 1 88.19 160 LEU B O 1
ATOM 2656 N N . TYR B 1 161 ? -5.844 -23 4.961 1 84.25 161 TYR B N 1
ATOM 2657 C CA . TYR B 1 161 ? -5.973 -24.453 5.047 1 84.25 161 TYR B CA 1
ATOM 2658 C C . TYR B 1 161 ? -6.355 -24.891 6.457 1 84.25 161 TYR B C 1
ATOM 2660 O O . TYR B 1 161 ? -6.633 -26.062 6.703 1 84.25 161 TYR B O 1
ATOM 2668 N N . GLU B 1 162 ? -6.164 -24.062 7.43 1 77.69 162 GLU B N 1
ATOM 2669 C CA . GLU B 1 162 ? -6.559 -24.391 8.797 1 77.69 162 GLU B CA 1
ATOM 2670 C C . GLU B 1 162 ? -8.062 -24.641 8.891 1 77.69 162 GLU B C 1
ATOM 2672 O O . GLU B 1 162 ? -8.508 -25.5 9.648 1 77.69 162 GLU B O 1
ATOM 2677 N N . GLY B 1 163 ? -8.859 -23.844 8.352 1 59.75 163 GLY B N 1
ATOM 2678 C CA . GLY B 1 163 ? -10.281 -24.141 8.43 1 59.75 163 GLY B CA 1
ATOM 2679 C C . GLY B 1 163 ? -10.711 -25.234 7.484 1 59.75 163 GLY B C 1
ATOM 2680 O O . GLY B 1 163 ? -11.836 -25.734 7.566 1 59.75 163 GLY B O 1
ATOM 2681 N N . ALA B 1 164 ? -10 -25.406 6.414 1 56.56 164 ALA B N 1
ATOM 2682 C CA . ALA B 1 164 ? -10.367 -26.438 5.445 1 56.56 164 ALA B CA 1
ATOM 2683 C C . ALA B 1 164 ? -9.938 -27.828 5.93 1 56.56 164 ALA B C 1
ATOM 2685 O O . ALA B 1 164 ? -8.781 -28.031 6.305 1 56.56 164 ALA B O 1
ATOM 2686 N N . ALA B 1 165 ? -10.672 -28.5 6.695 1 49.25 165 ALA B N 1
ATOM 2687 C CA . ALA B 1 165 ? -10.383 -29.906 6.945 1 49.25 165 ALA B CA 1
ATOM 2688 C C . ALA B 1 165 ? -9.703 -30.547 5.734 1 49.25 165 ALA B C 1
ATOM 2690 O O . ALA B 1 165 ? -10.047 -30.234 4.59 1 49.25 165 ALA B O 1
ATOM 2691 N N . PRO B 1 166 ? -8.406 -31 5.785 1 43.19 166 PRO B N 1
ATOM 2692 C CA . PRO B 1 166 ? -7.812 -31.672 4.625 1 43.19 166 PRO B CA 1
ATOM 2693 C C . PRO B 1 166 ? -8.852 -32.406 3.787 1 43.19 166 PRO B C 1
ATOM 2695 O O . PRO B 1 166 ? -9.453 -33.375 4.258 1 43.19 166 PRO B O 1
ATOM 2698 N N . ALA B 1 167 ? -9.852 -31.875 3.332 1 38.91 167 ALA B N 1
ATOM 2699 C CA . ALA B 1 167 ? -10.766 -32.75 2.619 1 38.91 167 ALA B CA 1
ATOM 2700 C C . ALA B 1 167 ? -10 -33.781 1.796 1 38.91 167 ALA B C 1
ATOM 2702 O O . ALA B 1 167 ? -8.805 -33.625 1.54 1 38.91 167 ALA B O 1
ATOM 2703 N N . LEU B 1 168 ? -10.68 -34.5 0.897 1 38.41 168 LEU B N 1
ATOM 2704 C CA . LEU B 1 168 ? -10.742 -35.75 0.163 1 38.41 168 LEU B CA 1
ATOM 2705 C C . LEU B 1 168 ? -9.641 -35.812 -0.892 1 38.41 168 LEU B C 1
ATOM 2707 O O . LEU B 1 168 ? -9.672 -36.688 -1.766 1 38.41 168 LEU B O 1
ATOM 2711 N N . PHE B 1 169 ? -8.875 -34.906 -1.084 1 37.91 169 PHE B N 1
ATOM 2712 C CA . PHE B 1 169 ? -8.109 -35.188 -2.293 1 37.91 169 PHE B CA 1
ATOM 2713 C C . PHE B 1 169 ? -7.449 -36.562 -2.205 1 37.91 169 PHE B C 1
ATOM 2715 O O . PHE B 1 169 ? -6.824 -37 -3.162 1 37.91 169 PHE B O 1
ATOM 2722 N N . GLY B 1 170 ? -7.332 -37.156 -1.069 1 34.12 170 GLY B N 1
ATOM 2723 C CA . GLY B 1 170 ? -6.602 -38.406 -1.017 1 34.12 170 GLY 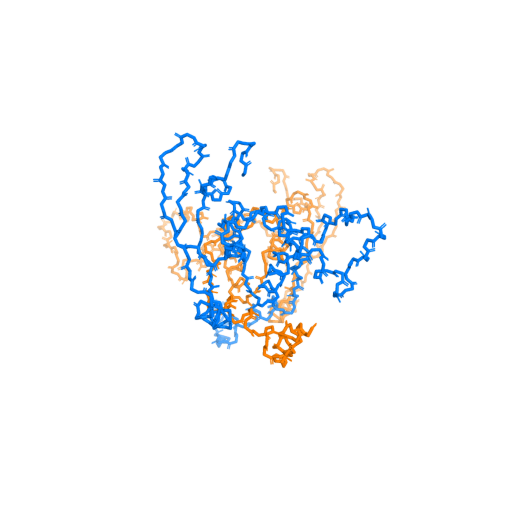B CA 1
ATOM 2724 C C . GLY B 1 170 ? -7.207 -39.5 -1.893 1 34.12 170 GLY B C 1
ATOM 2725 O O . GLY B 1 170 ? -6.492 -40.188 -2.623 1 34.12 170 GLY B O 1
ATOM 2726 N N . SER B 1 171 ? -8.484 -40.031 -1.559 1 33.75 171 SER B N 1
ATOM 2727 C CA . SER B 1 171 ? -8.898 -41.375 -1.936 1 33.75 171 SER B CA 1
ATOM 2728 C C . SER B 1 171 ? -9.305 -41.438 -3.406 1 33.75 171 SER B C 1
ATOM 2730 O O . SER B 1 171 ? -9.398 -42.5 -3.98 1 33.75 171 SER B O 1
ATOM 2732 N N . ARG B 1 172 ? -10.008 -40.344 -3.904 1 39.31 172 ARG B N 1
ATOM 2733 C CA . ARG B 1 172 ? -10.711 -40.688 -5.137 1 39.31 172 ARG B CA 1
ATOM 2734 C C . ARG B 1 172 ? -9.742 -40.781 -6.309 1 39.31 172 ARG B C 1
ATOM 2736 O O . ARG B 1 172 ? -10.141 -41.156 -7.418 1 39.31 172 ARG B O 1
ATOM 2743 N N . MET B 1 173 ? -8.586 -40.188 -6.223 1 33.09 173 MET B N 1
ATOM 2744 C CA . MET B 1 173 ? -7.863 -40.281 -7.484 1 33.09 173 MET B CA 1
ATOM 2745 C C . MET B 1 173 ? -7.27 -41.656 -7.664 1 33.09 173 MET B C 1
ATOM 2747 O O . MET B 1 173 ? -6.793 -42 -8.75 1 33.09 173 MET B O 1
ATOM 2751 N N . LEU B 1 174 ? -6.973 -42.312 -6.617 1 33 174 LEU B N 1
ATOM 2752 C CA . LEU B 1 174 ? -6.34 -43.625 -6.836 1 33 174 LEU B CA 1
ATOM 2753 C C . LEU B 1 174 ? -7.359 -44.656 -7.305 1 33 174 LEU B C 1
ATOM 2755 O O . LEU B 1 174 ? -7.004 -45.781 -7.602 1 33 174 LEU B O 1
ATOM 2759 N N . SER B 1 175 ? -8.633 -44.281 -7.094 1 28.92 175 SER B N 1
ATOM 2760 C CA . SER B 1 175 ? -9.438 -45.469 -7.398 1 28.92 175 SER B CA 1
ATOM 2761 C C . SER B 1 175 ? -9.672 -45.594 -8.898 1 28.92 175 SER B C 1
ATOM 2763 O O . SER B 1 175 ? -10.727 -45.219 -9.406 1 28.92 175 SER B O 1
ATOM 2765 N N . GLY B 1 176 ? -8.852 -45.219 -9.789 1 25.77 176 GLY B N 1
ATOM 2766 C CA . GLY B 1 176 ? -9.078 -45.844 -11.078 1 25.77 176 GLY B CA 1
ATOM 2767 C C . GLY B 1 176 ? -9.203 -47.375 -11 1 25.77 176 GLY B C 1
ATOM 2768 O O . GLY B 1 176 ? -8.234 -48.062 -10.664 1 25.77 176 GLY B O 1
ATOM 2769 N N . ASP B 1 177 ? -10.273 -47.875 -10.477 1 23.33 177 ASP B N 1
ATOM 2770 C CA . ASP B 1 177 ? -10.648 -49.125 -11.109 1 23.33 177 ASP B CA 1
ATOM 2771 C C . ASP B 1 177 ? -10.875 -48.938 -12.609 1 23.33 177 ASP B C 1
ATOM 2773 O O . ASP B 1 177 ? -11.375 -47.906 -13.039 1 23.33 177 ASP B O 1
#

Foldseek 3Di:
DDPVDDADEAPDVNDDADDDDDPVNVVVLVVLCVVPPWDWDWAAHPDNPHDIDIDTHSDADPVPPGHDDPVCCVQPPVQVVCCVVVNAPDDDVPDGDDDDPCRPPVVVLVVVLLVCVVVPHDLVVNCRNSVPPDSVVSCVVCVVSHDDDPPVVVVVVVVVCVVPDPDDPPDPVPPPD/DDPVDDADEAPDVNDDADDDDDPVNVVVLVVLCVVPPWDWDWAAHPDNPHDIDIDTHSDADPVPPGHDDPVCCVQPPVQVVCCVVVNAPDDDVPDGDDDDPCRPPVVVLVVVLLVCVVVPHDLVVNCRNSVPPDSVVSCVVCVVSHDDDPPVVVVVVVVVCVVPPPPDPPPPVPPPD

Sequence (354 aa):
MTRDGLVFAPPKRGKVRDVPLPDRVARVLKRHMEAFPPVEITLPWLRPDGPLITKRLLFTRLDGAGAVRRSDFNDRTWKPALVAAGVIPAPKPGERHHAARDQGMHALRHFYASLLLDAGENIKALSHYLGHDDPGFTLRVYTHLMPRSDARARKAVDSLYEGAAPALFGSRMLSGDMTRDGLVFAPPKRGKVRDVPLPDRVARVLKRHMEAFPPVEITLPWLRPDGPLITKRLLFTRLDGAGAVRRSDFNDRTWKPALVAAGVIPAPKPGERHHAARDQGMHALRHFYASLLLDAGENIKALSHYLGHDDPGFTLRVYTHLMPRSDARARKAVDSLYEGAAPALFGSRMLSGD

InterPro domains:
  IPR002104 Integrase, catalytic domain [PF00589] (12-145)
  IPR002104 Integrase, catalytic domain [PS51898] (1-158)
  IPR011010 DNA breaking-rejoining enzyme, catalytic core [SSF56349] (6-155)
  IPR013762 Integrase-like, catalytic domain superfamily [G3DSA:1.10.443.10] (2-160)

Solvent-accessible surface area (backbone atoms only — not comparable to full-atom values): 21254 Å² total; per-residue (Å²): 120,53,97,87,45,71,46,46,66,71,50,84,91,62,57,84,73,78,63,68,76,22,65,59,56,50,50,53,50,52,52,44,38,70,78,43,61,60,44,80,45,75,32,17,38,74,36,79,86,34,62,75,43,76,45,72,38,76,68,57,37,89,85,66,80,36,73,63,48,68,68,54,42,43,64,70,45,48,49,52,49,35,30,76,70,65,75,43,79,72,51,56,91,93,46,70,71,72,90,49,79,82,69,36,76,64,41,56,53,49,49,50,52,51,47,34,42,71,66,60,50,51,61,60,41,49,13,48,58,71,64,46,92,44,45,50,58,47,43,65,74,47,49,87,69,51,75,70,53,57,65,59,51,19,48,43,56,39,53,65,51,67,78,43,66,86,65,69,77,72,65,66,76,68,61,71,121,118,52,99,84,46,71,48,46,65,71,51,84,94,62,57,85,75,78,63,69,75,24,66,60,57,52,51,52,50,51,53,44,38,71,77,43,62,59,44,80,44,74,31,17,39,74,37,81,85,34,63,77,43,75,45,74,39,76,67,55,37,90,83,67,78,37,75,66,49,69,69,54,42,44,66,69,45,48,49,53,50,35,30,75,72,65,74,43,78,73,50,57,92,96,48,68,73,72,90,48,80,81,69,37,76,64,41,57,52,49,49,49,51,52,47,34,42,72,64,60,51,51,61,59,41,51,14,46,57,73,63,46,92,44,44,50,57,48,41,66,75,48,48,86,69,52,77,70,54,57,66,58,52,18,48,44,57,38,52,64,52,67,77,42,64,85,66,66,77,72,65,68,71,69,59,70,120

pLDDT: mean 84.52, std 16.49, range [23.33, 96.75]